Protein AF-0000000084444436 (afdb_homodimer)

Sequence (286 aa):
MAHLIYSVLSNPRREVVSVDSQTSVSKCVAIMTEKDIGALVVRDGDKIIGIVSEREVLRSCLFKKLPITKTKAEDIAYKDVSVLSINDPIEKAMEIITKTKRRHVLVMDKGQLVAVLSIGDVLYHLLEDKKRVIEHLENYIRTMAHLIYSVLSNPRREVVSVDSQTSVSKCVAIMTEKDIGALVVRDGDKIIGIVSEREVLRSCLFKKLPITKTKAEDIAYKDVSVLSINDPIEKAMEIITKTKRRHVLVMDKGQLVAVLSIGDVLYHLLEDKKRVIEHLENYIRT

Organism: Legionella spiritensis (NCBI:txid452)

pLDDT: mean 89.79, std 10.11, range [48.78, 98.62]

Solvent-accessible surface area (backbone atoms only — not comparable to full-atom values): 15644 Å² total; per-residue (Å²): 131,87,53,36,35,56,78,60,50,60,86,77,63,61,81,70,59,66,43,51,31,73,40,29,38,47,56,51,52,49,50,26,62,74,69,71,45,62,62,31,38,26,21,57,87,91,41,77,55,26,36,38,33,50,63,37,50,49,59,44,31,67,65,63,66,41,55,43,76,74,37,33,36,60,79,49,31,44,59,88,63,52,76,41,49,40,80,36,49,40,64,58,55,53,50,49,30,59,74,69,71,40,59,60,35,39,26,29,54,98,90,34,84,60,36,71,47,38,52,64,50,52,50,48,45,54,53,52,52,50,51,50,51,51,52,51,53,50,55,59,61,76,96,129,87,53,37,35,56,77,60,49,59,87,77,63,61,82,70,58,66,42,51,32,74,38,29,38,48,56,52,52,49,50,26,62,76,71,70,46,63,61,33,39,26,20,58,85,91,41,77,55,26,35,39,32,51,62,37,49,50,58,43,31,67,67,62,66,40,55,43,79,74,35,34,36,59,78,49,30,43,58,87,62,53,75,40,49,40,79,35,46,40,61,58,55,52,49,49,30,59,73,69,71,39,58,61,35,38,27,30,53,97,92,35,84,59,37,69,49,37,54,65,51,53,51,48,45,54,53,53,51,51,50,51,51,51,50,50,53,50,54,58,61,76,95

Secondary structure (DSSP, 8-state):
---BGGGTS-SSPPP--EEETTSBHHHHHHHHHHHT-SEEEEEETTEEEEEEEHHHHIIIIITTT--TTT-BHHHH-B-S--EEETTSBHHHHHHHHHHHT-SEEEEEETTEEEEEEEHHHHHHHHHHHHHHHHHHHHHHHH-/---BGGGTS-SSPPP--EEETTSBHHHHHHHHHHHT-SEEEEEETTEEEEEEEHHHHIIIIITTT--TTT-BHHHH-B-S--EEETTSBHHHHHHHHHHHT-SEEEEEETTEEEEEEEHHHHHHHHHHHHHHHHHHHHHHHH-

Radius of gyration: 20.11 Å; Cα contacts (8 Å, |Δi|>4): 460; chains: 2; bounding box: 54×64×49 Å

InterPro domains:
  IPR000644 CBS domain [PF00571] (12-60)
  IPR000644 CBS domain [PF00571] (74-127)
  IPR000644 CBS domain [PS51371] (12-68)
  IPR000644 CBS domain [PS51371] (77-132)
  IPR000644 CBS domain [SM00116] (15-62)
  IPR000644 CBS domain [SM00116] (80-127)
  IPR046342 CBS domain superfamily [G3DSA:3.10.580.10] (2-143)
  IPR046342 CBS domain superfamily [SSF54631] (11-141)
  IPR051257 Diverse Function CBS-Domain-Containing Protein [PTHR43080] (14-142)

Foldseek 3Di:
DFDFLLNLADVVHDDQAADEQFAFQVVVVVVCVVVVHFKHFYDHVVHTQAMDGVVLCCCPCVVVVPDRRRDGNNNRGDRPAAEEESGDGVVVVVVVCVVVVPFWHFYDDPRDGRHIDGVVSSVVVVVVVVVVVVVVVVVVVVD/DFDFLLNLADVVHDDQAADEQFAFQVVVVVVCVVVVHFKHFYDHVVHTQAMDGVVLCCCCCVVVVPDRRRDGNNNRGDRPAAEEESGHGVVVVVVVCVVVVPFWHFYDDPRDGRHIDGVVSSVVVVVVVVVVVVVVVVVVVVD

Nearest PDB structures (foldseek):
  2rc3-assembly1_D  TM=9.428E-01  e=1.323E-12  Nitrosomonas europaea ATCC 19718
  4fry-assembly1_A  TM=9.377E-01  e=3.159E-12  Burkholderia ambifaria MC40-6
  3fhm-assembly2_C  TM=9.129E-01  e=2.260E-12  Agrobacterium fabrum str. C58
  3fhm-assembly2_B  TM=9.294E-01  e=9.219E-12  Agrobacterium fabrum str. C58
  2yzi-assembly1_A  TM=9.016E-01  e=2.995E-10  Pyrococcus horikoshii

Structure (mmCIF, N/CA/C/O backbone):
data_AF-0000000084444436-model_v1
#
loop_
_entity.id
_entity.type
_entity.pdbx_description
1 polymer 'CBS domain protein'
#
loop_
_atom_site.group_PDB
_atom_site.id
_atom_site.type_symbol
_atom_site.label_atom_id
_atom_site.label_alt_id
_atom_site.label_comp_id
_atom_site.label_asym_id
_atom_site.label_entity_id
_atom_site.label_seq_id
_atom_site.pdbx_PDB_ins_code
_atom_site.Cartn_x
_atom_site.Cartn_y
_atom_site.Cartn_z
_atom_site.occupancy
_atom_site.B_iso_or_equiv
_atom_site.auth_seq_id
_atom_site.auth_comp_id
_atom_site.auth_asym_id
_atom_site.auth_atom_id
_atom_site.pdbx_PDB_model_num
ATOM 1 N N . MET A 1 1 ? -8.883 20.922 10.594 1 48.78 1 MET A N 1
ATOM 2 C CA . MET A 1 1 ? -10.234 20.375 10.531 1 48.78 1 MET A CA 1
ATOM 3 C C . MET A 1 1 ? -10.211 18.906 10.125 1 48.78 1 MET A C 1
ATOM 5 O O . MET A 1 1 ? -9.281 18.453 9.453 1 48.78 1 MET A O 1
ATOM 9 N N . ALA A 1 2 ? -10.984 18.031 10.906 1 61.09 2 ALA A N 1
ATOM 10 C CA . ALA A 1 2 ? -11.109 16.594 10.664 1 61.09 2 ALA A CA 1
ATOM 11 C C . ALA A 1 2 ? -11.672 16.328 9.266 1 61.09 2 ALA A C 1
ATOM 13 O O . ALA A 1 2 ? -12.688 16.906 8.875 1 61.09 2 ALA A O 1
ATOM 14 N N . HIS A 1 3 ? -10.836 15.828 8.32 1 86 3 HIS A N 1
ATOM 15 C CA . HIS A 1 3 ? -11.414 15.43 7.043 1 86 3 HIS A CA 1
ATOM 16 C C . HIS A 1 3 ? -12.203 14.133 7.18 1 86 3 HIS A C 1
ATOM 18 O O . HIS A 1 3 ? -11.742 13.188 7.836 1 86 3 HIS A O 1
ATOM 24 N N . LEU A 1 4 ? -13.523 14.234 6.785 1 93.31 4 LEU A N 1
ATOM 25 C CA . LEU A 1 4 ? -14.344 13.031 6.73 1 93.31 4 LEU A CA 1
ATOM 26 C C . LEU A 1 4 ? -14.016 12.203 5.492 1 93.31 4 LEU A C 1
ATOM 28 O O . LEU A 1 4 ? -13.492 12.734 4.508 1 93.31 4 LEU A O 1
ATOM 32 N N . ILE A 1 5 ? -14.352 10.859 5.586 1 95.81 5 ILE A N 1
ATOM 33 C CA . ILE A 1 5 ? -14.055 9.938 4.492 1 95.81 5 ILE A CA 1
ATOM 34 C C . ILE A 1 5 ? -14.773 10.398 3.227 1 95.81 5 ILE A C 1
ATOM 36 O O . ILE A 1 5 ? -14.234 10.273 2.121 1 95.81 5 ILE A O 1
ATOM 40 N N . TYR A 1 6 ? -15.93 10.961 3.387 1 92.88 6 TYR A N 1
ATOM 41 C CA . TYR A 1 6 ? -16.703 11.398 2.225 1 92.88 6 TYR A CA 1
ATOM 42 C C . TYR A 1 6 ? -15.906 12.414 1.401 1 92.88 6 TYR A C 1
ATOM 44 O O . TYR A 1 6 ? -16 12.43 0.172 1 92.88 6 TYR A O 1
ATOM 52 N N . SER A 1 7 ? -15.086 13.227 2.047 1 89.44 7 SER A N 1
ATOM 53 C CA . SER A 1 7 ? -14.352 14.297 1.379 1 89.44 7 SER A CA 1
ATOM 54 C C . SER A 1 7 ? -13.117 13.75 0.668 1 89.44 7 SER A C 1
ATOM 56 O O . SER A 1 7 ? -12.516 14.445 -0.155 1 89.44 7 SER A O 1
ATOM 58 N N . VAL A 1 8 ? -12.742 12.539 0.949 1 91.06 8 VAL A N 1
ATOM 59 C CA . VAL A 1 8 ? -11.547 11.906 0.399 1 91.06 8 VAL A CA 1
ATOM 60 C C . VAL A 1 8 ? -11.906 11.125 -0.861 1 91.06 8 VAL A C 1
ATOM 62 O O . VAL A 1 8 ? -11.062 10.93 -1.74 1 91.06 8 VAL A O 1
ATOM 65 N N . LEU A 1 9 ? -13.109 10.75 -0.91 1 91.56 9 LEU A N 1
ATOM 66 C CA . LEU A 1 9 ? -13.555 9.93 -2.033 1 91.56 9 LEU A CA 1
ATOM 67 C C . LEU A 1 9 ? -13.805 10.789 -3.268 1 91.56 9 LEU A C 1
ATOM 69 O O . LEU A 1 9 ? -14.266 11.922 -3.154 1 91.56 9 LEU A O 1
ATOM 73 N N . SER A 1 10 ? -13.469 10.18 -4.355 1 86.62 10 SER A N 1
ATOM 74 C CA . SER A 1 10 ? -13.719 10.867 -5.621 1 86.62 10 SER A CA 1
ATOM 75 C C . SER A 1 10 ? -15.211 11.102 -5.84 1 86.62 10 SER A C 1
ATOM 77 O O . SER A 1 10 ? -16.047 10.367 -5.305 1 86.62 10 SER A O 1
ATOM 79 N N . ASN A 1 11 ? -15.438 12.195 -6.59 1 83.19 11 ASN A N 1
ATOM 80 C CA . ASN A 1 11 ? -16.781 12.508 -7.074 1 83.19 11 ASN A CA 1
ATOM 81 C C . ASN A 1 11 ? -16.781 12.797 -8.57 1 83.19 11 ASN A C 1
ATOM 83 O O . ASN A 1 11 ? -16.219 13.805 -9.016 1 83.19 11 ASN A O 1
ATOM 87 N N . PRO A 1 12 ? -17.422 11.867 -9.359 1 85.88 12 PRO A N 1
ATOM 88 C CA . PRO A 1 12 ? -18.219 10.703 -8.984 1 85.88 12 PRO A CA 1
ATOM 89 C C . PRO A 1 12 ? -17.391 9.578 -8.383 1 85.88 12 PRO A C 1
ATOM 91 O O . PRO A 1 12 ? -16.172 9.523 -8.602 1 85.88 12 PRO A O 1
ATOM 94 N N . ARG A 1 13 ? -18.031 8.734 -7.59 1 87.88 13 ARG A N 1
ATOM 95 C CA . ARG A 1 13 ? -17.359 7.621 -6.918 1 87.88 13 ARG A CA 1
ATOM 96 C C . ARG A 1 13 ? -16.891 6.582 -7.926 1 87.88 13 ARG A C 1
ATOM 98 O O . ARG A 1 13 ? -17.562 6.32 -8.922 1 87.88 13 ARG A O 1
ATOM 105 N N . ARG A 1 14 ? -15.758 6.09 -7.578 1 88.44 14 ARG A N 1
ATOM 106 C CA . ARG A 1 14 ? -15.281 4.98 -8.398 1 88.44 14 ARG A CA 1
ATOM 107 C C . ARG A 1 14 ? -16.125 3.729 -8.164 1 88.44 14 ARG A C 1
ATOM 109 O O . ARG A 1 14 ? -16.625 3.508 -7.059 1 88.44 14 ARG A O 1
ATOM 116 N N . GLU A 1 15 ? -16.25 2.982 -9.195 1 91.06 15 GLU A N 1
ATOM 117 C CA . GLU A 1 15 ? -16.984 1.723 -9.094 1 91.06 15 GLU A CA 1
ATOM 118 C C . GLU A 1 15 ? -16.281 0.756 -8.141 1 91.06 15 GLU A C 1
ATOM 120 O O . GLU A 1 15 ? -15.055 0.637 -8.164 1 91.06 15 GLU A O 1
ATOM 125 N N . VAL A 1 16 ? -17.109 0.172 -7.316 1 95.94 16 VAL A N 1
ATOM 126 C CA . VAL A 1 16 ? -16.578 -0.905 -6.484 1 95.94 16 VAL A CA 1
ATOM 127 C C . VAL A 1 16 ? -16.5 -2.193 -7.301 1 95.94 16 VAL A C 1
ATOM 129 O O . VAL A 1 16 ? -17.516 -2.727 -7.734 1 95.94 16 VAL A O 1
ATOM 132 N N . VAL A 1 17 ? -15.344 -2.682 -7.551 1 97.75 17 VAL A N 1
ATOM 133 C CA . VAL A 1 17 ? -15.164 -3.906 -8.32 1 97.75 17 VAL A CA 1
ATOM 134 C C . VAL A 1 17 ? -15.297 -5.121 -7.406 1 97.75 17 VAL A C 1
ATOM 136 O O . VAL A 1 17 ? -14.531 -5.262 -6.445 1 97.75 17 VAL A O 1
ATOM 139 N N . SER A 1 18 ? -16.266 -5.938 -7.688 1 98 18 SER A N 1
ATOM 140 C CA . SER A 1 18 ? -16.531 -7.129 -6.891 1 98 18 SER A CA 1
ATOM 141 C C . SER A 1 18 ? -16.531 -8.391 -7.75 1 98 18 SER A C 1
ATOM 143 O O . SER A 1 18 ? -16.75 -8.32 -8.961 1 98 18 SER A O 1
ATOM 145 N N . VAL A 1 19 ? -16.266 -9.477 -7.129 1 98.31 19 VAL A N 1
ATOM 146 C CA . VAL A 1 19 ? -16.344 -10.773 -7.797 1 98.31 19 VAL A CA 1
ATOM 147 C C . VAL A 1 19 ? -17.156 -11.75 -6.949 1 98.31 19 VAL A C 1
ATOM 149 O O . VAL A 1 19 ? -17.312 -11.555 -5.738 1 98.31 19 VAL A O 1
ATOM 152 N N . ASP A 1 20 ? -17.625 -12.742 -7.621 1 98.44 20 ASP A N 1
ATOM 153 C CA . ASP A 1 20 ? -18.328 -13.82 -6.918 1 98.44 20 ASP A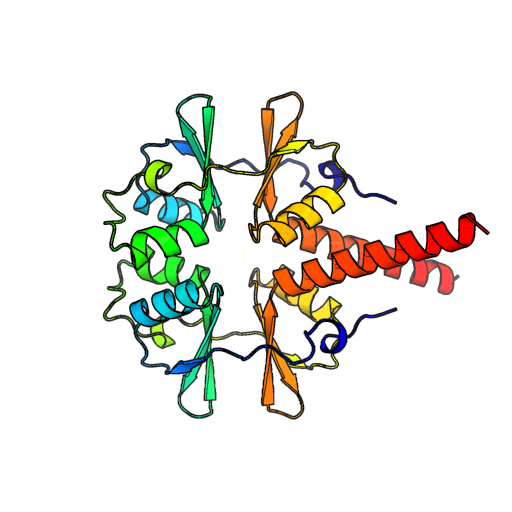 CA 1
ATOM 154 C C . ASP A 1 20 ? -17.359 -14.664 -6.102 1 98.44 20 ASP A C 1
ATOM 156 O O . ASP A 1 20 ? -16.203 -14.867 -6.508 1 98.44 20 ASP A O 1
ATOM 160 N N . SER A 1 21 ? -17.891 -15.203 -4.973 1 97.81 21 SER A N 1
ATOM 161 C CA . SER A 1 21 ? -17.078 -16.016 -4.07 1 97.81 21 SER A CA 1
ATOM 162 C C . SER A 1 21 ? -16.469 -17.219 -4.793 1 97.81 21 SER A C 1
ATOM 164 O O . SER A 1 21 ? -15.406 -17.703 -4.418 1 97.81 21 SER A O 1
ATOM 166 N N . GLN A 1 22 ? -17.031 -17.578 -5.922 1 97.69 22 GLN A N 1
ATOM 167 C CA . GLN A 1 22 ? -16.609 -18.781 -6.633 1 97.69 22 GLN A CA 1
ATOM 168 C C . GLN A 1 22 ? -15.641 -18.438 -7.758 1 97.69 22 GLN A C 1
ATOM 170 O O . GLN A 1 22 ? -15.102 -19.344 -8.406 1 97.69 22 GLN A O 1
ATOM 175 N N . THR A 1 23 ? -15.469 -17.156 -7.977 1 96.94 23 THR A N 1
ATOM 176 C CA . THR A 1 23 ? -14.539 -16.734 -9.016 1 96.94 23 THR A CA 1
ATOM 177 C C . THR A 1 23 ? -13.133 -17.25 -8.734 1 96.94 23 THR A C 1
ATOM 179 O O . THR A 1 23 ? -12.68 -17.219 -7.586 1 96.94 23 THR A O 1
ATOM 182 N N . SER A 1 24 ? -12.453 -17.766 -9.742 1 94 24 SER A N 1
ATOM 183 C CA . SER A 1 24 ? -11.102 -18.297 -9.562 1 94 24 SER A CA 1
ATOM 184 C C . SER A 1 24 ? -10.117 -17.172 -9.25 1 94 24 SER A C 1
ATOM 186 O O . SER A 1 24 ? -10.297 -16.031 -9.695 1 94 24 SER A O 1
ATOM 188 N N . VAL A 1 25 ? -9.078 -17.5 -8.516 1 92.81 25 VAL A N 1
ATOM 189 C CA . VAL A 1 25 ? -8.039 -16.547 -8.172 1 92.81 25 VAL A CA 1
ATOM 190 C C . VAL A 1 25 ? -7.363 -16.031 -9.438 1 92.81 25 VAL A C 1
ATOM 192 O O . VAL A 1 25 ? -7.008 -14.852 -9.531 1 92.81 25 VAL A O 1
ATOM 195 N N . SER A 1 26 ? -7.219 -16.922 -10.43 1 90.12 26 SER A N 1
ATOM 196 C CA . SER A 1 26 ? -6.645 -16.5 -11.703 1 90.12 26 SER A CA 1
ATOM 197 C C . SER A 1 26 ? -7.457 -15.375 -12.328 1 90.12 26 SER A C 1
ATOM 199 O O . SER A 1 26 ? -6.891 -14.414 -12.852 1 90.12 26 SER A O 1
ATOM 201 N N . LYS A 1 27 ? -8.781 -15.477 -12.297 1 93.12 27 LYS A N 1
ATOM 202 C CA . LYS A 1 27 ? -9.648 -14.43 -12.82 1 93.12 27 LYS A CA 1
ATOM 203 C C . LYS A 1 27 ? -9.555 -13.164 -11.984 1 93.12 27 LYS A C 1
ATOM 205 O O . LYS A 1 27 ? -9.609 -12.055 -12.516 1 93.12 27 LYS A O 1
ATOM 210 N N . CYS A 1 28 ? -9.453 -13.336 -10.625 1 94.44 28 CYS A N 1
ATOM 211 C CA . CYS A 1 28 ? -9.25 -12.188 -9.758 1 94.44 28 CYS A CA 1
ATOM 212 C C . CYS A 1 28 ? -8.016 -11.398 -10.164 1 94.44 28 CYS A C 1
ATOM 214 O O . CYS A 1 28 ? -8.062 -10.172 -10.297 1 94.44 28 CYS A O 1
ATOM 216 N N . VAL A 1 29 ? -6.902 -12.062 -10.406 1 91.75 29 VAL A N 1
ATOM 217 C CA . VAL A 1 29 ? -5.641 -11.438 -10.781 1 91.75 29 VAL A CA 1
ATOM 218 C C . VAL A 1 29 ? -5.797 -10.727 -12.125 1 91.75 29 VAL A C 1
ATOM 220 O O . VAL A 1 29 ? -5.32 -9.602 -12.305 1 91.75 29 VAL A O 1
ATOM 223 N N . ALA A 1 30 ? -6.504 -11.391 -13.031 1 91.94 30 ALA A N 1
ATOM 224 C CA . ALA A 1 30 ? -6.742 -10.797 -14.344 1 91.94 30 ALA A CA 1
ATOM 225 C C . ALA A 1 30 ? -7.512 -9.484 -14.219 1 91.94 30 ALA A C 1
ATOM 227 O O . ALA A 1 30 ? -7.164 -8.492 -14.859 1 91.94 30 ALA A O 1
ATOM 228 N N . ILE A 1 31 ? -8.5 -9.484 -13.414 1 94.31 31 ILE A N 1
ATOM 229 C CA . ILE A 1 31 ? -9.336 -8.305 -13.219 1 94.31 31 ILE A CA 1
ATOM 230 C C . ILE A 1 31 ? -8.516 -7.184 -12.586 1 94.31 31 ILE A C 1
ATOM 232 O O . ILE A 1 31 ? -8.555 -6.039 -13.039 1 94.31 31 ILE A O 1
ATOM 236 N N . MET A 1 32 ? -7.73 -7.52 -11.508 1 93.69 32 MET A N 1
ATOM 237 C CA . MET A 1 32 ? -6.898 -6.523 -10.844 1 93.69 32 MET A CA 1
ATOM 238 C C . MET A 1 32 ? -5.895 -5.91 -11.812 1 93.69 32 MET A C 1
ATOM 240 O O . MET A 1 32 ? -5.68 -4.695 -11.805 1 93.69 32 MET A O 1
ATOM 244 N N . THR A 1 33 ? -5.336 -6.734 -12.656 1 90.06 33 THR A N 1
ATOM 245 C CA . THR A 1 33 ? -4.348 -6.277 -13.625 1 90.06 33 THR A CA 1
ATOM 246 C C . THR A 1 33 ? -4.992 -5.383 -14.672 1 90.06 33 THR A C 1
ATOM 248 O O . THR A 1 33 ? -4.48 -4.301 -14.977 1 90.06 33 THR A O 1
ATOM 251 N N . GLU A 1 34 ? -6.121 -5.801 -15.188 1 90.94 34 GLU A N 1
ATOM 252 C CA . GLU A 1 34 ? -6.832 -5.066 -16.219 1 90.94 34 GLU A CA 1
ATOM 253 C C . GLU A 1 34 ? -7.301 -3.705 -15.719 1 90.94 34 GLU A C 1
ATOM 255 O O . GLU A 1 34 ? -7.191 -2.701 -16.422 1 90.94 34 GLU A O 1
ATOM 260 N N . LYS A 1 35 ? -7.766 -3.674 -14.531 1 92.94 35 LYS A N 1
ATOM 261 C CA . LYS A 1 35 ? -8.352 -2.453 -13.992 1 92.94 35 LYS A CA 1
ATOM 262 C C . LYS A 1 35 ? -7.316 -1.643 -13.219 1 92.94 35 LYS A C 1
ATOM 264 O O . LYS A 1 35 ? -7.605 -0.538 -12.75 1 92.94 35 LYS A O 1
ATOM 269 N N . ASP A 1 36 ? -6.137 -2.217 -13.008 1 90.38 36 ASP A N 1
ATOM 270 C CA . ASP A 1 36 ? -5.031 -1.593 -12.289 1 90.38 36 ASP A CA 1
ATOM 271 C C . ASP A 1 36 ? -5.434 -1.258 -10.852 1 90.38 36 ASP A C 1
ATOM 273 O O . ASP A 1 36 ? -5.262 -0.123 -10.406 1 90.38 36 ASP A O 1
ATOM 277 N N . ILE A 1 37 ? -6.039 -2.264 -10.211 1 92.69 37 ILE A N 1
ATOM 278 C CA . ILE A 1 37 ? -6.391 -2.152 -8.797 1 92.69 37 ILE A CA 1
ATOM 279 C C . ILE A 1 37 ? -5.77 -3.311 -8.016 1 92.69 37 ILE A C 1
ATOM 281 O O . ILE A 1 37 ? -5.41 -4.336 -8.602 1 92.69 37 ILE A O 1
ATOM 285 N N . GLY A 1 38 ? -5.621 -3.17 -6.648 1 93.38 38 GLY A N 1
ATOM 286 C CA . GLY A 1 38 ? -4.887 -4.152 -5.867 1 93.38 38 GLY A CA 1
ATOM 287 C C . GLY A 1 38 ? -5.785 -4.996 -4.98 1 93.38 38 GLY A C 1
ATOM 288 O O . GLY A 1 38 ? -5.297 -5.801 -4.18 1 93.38 38 GLY A O 1
ATOM 289 N N . ALA A 1 39 ? -7.113 -4.746 -5.152 1 96.06 39 ALA A N 1
ATOM 290 C CA . ALA A 1 39 ? -8.031 -5.48 -4.285 1 96.06 39 ALA A CA 1
ATOM 291 C C . ALA A 1 39 ? -9.406 -5.613 -4.934 1 96.06 39 ALA A C 1
ATOM 293 O O . ALA A 1 39 ? -9.836 -4.738 -5.691 1 96.06 39 ALA A O 1
ATOM 294 N N . LEU A 1 40 ? -10.07 -6.707 -4.637 1 97.88 40 LEU A N 1
ATOM 295 C CA . LEU A 1 40 ? -11.438 -6.996 -5.07 1 97.88 40 LEU A CA 1
ATOM 296 C C . LEU A 1 40 ? -12.32 -7.355 -3.883 1 97.88 40 LEU A C 1
ATOM 298 O O . LEU A 1 40 ? -11.891 -8.086 -2.982 1 97.88 40 LEU A O 1
ATOM 302 N N . VAL A 1 41 ? -13.508 -6.805 -3.922 1 98.5 41 VAL A N 1
ATOM 303 C CA . VAL A 1 41 ? -14.5 -7.254 -2.949 1 98.5 41 VAL A CA 1
ATOM 304 C C . VAL A 1 41 ? -15.055 -8.609 -3.371 1 98.5 41 VAL A C 1
ATOM 306 O O . VAL A 1 41 ? -15.367 -8.828 -4.547 1 98.5 41 VAL A O 1
ATOM 309 N N . VAL A 1 42 ? -15.117 -9.539 -2.463 1 98.62 42 VAL A N 1
ATOM 310 C CA . VAL A 1 42 ? -15.664 -10.867 -2.725 1 98.62 42 VAL A CA 1
ATOM 311 C C . VAL A 1 42 ? -17.062 -10.977 -2.137 1 98.62 42 VAL A C 1
ATOM 313 O O . VAL A 1 42 ? -17.281 -10.68 -0.959 1 98.62 42 VAL A O 1
ATOM 316 N N . ARG A 1 43 ? -17.969 -11.406 -3.008 1 98.25 43 ARG A N 1
ATOM 317 C CA . ARG A 1 43 ? -19.359 -11.484 -2.588 1 98.25 43 ARG A CA 1
ATOM 318 C C . ARG A 1 43 ? -19.922 -12.883 -2.809 1 98.25 43 ARG A C 1
ATOM 320 O O . ARG A 1 43 ? -19.469 -13.609 -3.691 1 98.25 43 ARG A O 1
ATOM 327 N N . ASP A 1 44 ? -20.797 -13.273 -1.973 1 97.62 44 ASP A N 1
ATOM 328 C CA . ASP A 1 44 ? -21.719 -14.375 -2.174 1 97.62 44 ASP A CA 1
ATOM 329 C C . ASP A 1 44 ? -23.172 -13.883 -2.197 1 97.62 44 ASP A C 1
ATOM 331 O O . ASP A 1 44 ? -23.781 -13.695 -1.146 1 97.62 44 ASP A 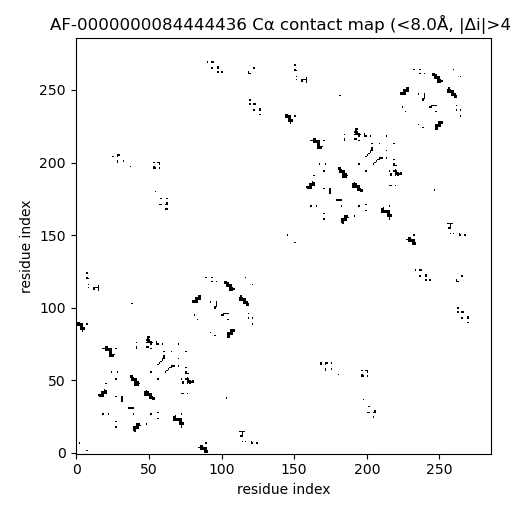O 1
ATOM 335 N N . GLY A 1 45 ? -23.719 -13.641 -3.482 1 95.25 45 GLY A N 1
ATOM 336 C CA . GLY A 1 45 ? -24.969 -12.906 -3.582 1 95.25 45 GLY A CA 1
ATOM 337 C C . GLY A 1 45 ? -24.891 -11.5 -3.025 1 95.25 45 GLY A C 1
ATOM 338 O O . GLY A 1 45 ? -24.016 -10.719 -3.426 1 95.25 45 GLY A O 1
ATOM 339 N N . ASP A 1 46 ? -25.688 -11.18 -2.068 1 93.19 46 ASP A N 1
ATOM 340 C CA . ASP A 1 46 ? -25.734 -9.844 -1.493 1 93.19 46 ASP A CA 1
ATOM 341 C C . ASP A 1 46 ? -24.797 -9.734 -0.292 1 93.19 46 ASP A C 1
ATOM 343 O O . ASP A 1 46 ? -24.547 -8.633 0.206 1 93.19 46 ASP A O 1
ATOM 347 N N . LYS A 1 47 ? -24.219 -10.805 0.052 1 95.69 47 LYS A N 1
ATOM 348 C CA . LYS A 1 47 ? -23.359 -10.828 1.239 1 95.69 47 LYS A CA 1
ATOM 349 C C . LYS A 1 47 ? -21.906 -10.578 0.874 1 95.69 47 LYS A C 1
ATOM 351 O O . LYS A 1 47 ? -21.375 -11.188 -0.062 1 95.69 47 LYS A O 1
ATOM 356 N N . ILE A 1 48 ? -21.328 -9.703 1.574 1 96.94 48 ILE A N 1
ATOM 357 C CA . ILE A 1 48 ? -19.891 -9.469 1.414 1 96.94 48 ILE A CA 1
ATOM 358 C C . ILE A 1 48 ? -19.109 -10.508 2.219 1 96.94 48 ILE A C 1
ATOM 360 O O . ILE A 1 48 ? -19.266 -10.594 3.439 1 96.94 48 ILE A O 1
ATOM 364 N N . ILE A 1 49 ? -18.25 -11.258 1.569 1 96.94 49 ILE A N 1
ATOM 365 C CA . ILE A 1 49 ? -17.453 -12.32 2.178 1 96.94 49 ILE A CA 1
ATOM 366 C C . ILE A 1 49 ? -16.141 -11.742 2.686 1 96.94 49 ILE A C 1
ATOM 368 O O . ILE A 1 49 ? -15.633 -12.141 3.738 1 96.94 49 ILE A O 1
ATOM 372 N N . GLY A 1 50 ? -15.539 -10.852 1.97 1 97.62 50 GLY A N 1
ATOM 373 C CA . GLY A 1 50 ? -14.242 -10.273 2.305 1 97.62 50 GLY A CA 1
ATOM 374 C C . GLY A 1 50 ? -13.586 -9.57 1.134 1 97.62 50 GLY A C 1
ATOM 375 O O . GLY A 1 50 ? -14.266 -9.055 0.25 1 97.62 50 GLY A O 1
ATOM 376 N N . ILE A 1 51 ? -12.258 -9.461 1.236 1 97.94 51 ILE A N 1
ATOM 377 C CA . ILE A 1 51 ? -11.461 -8.812 0.206 1 97.94 51 ILE A CA 1
ATOM 378 C C . ILE A 1 51 ? -10.32 -9.734 -0.218 1 97.94 51 ILE A C 1
ATOM 380 O O . ILE A 1 51 ? -9.688 -10.375 0.623 1 97.94 51 ILE A O 1
ATOM 384 N N . VAL A 1 52 ? -10.125 -9.867 -1.465 1 96.38 52 VAL A N 1
ATOM 385 C CA . VAL A 1 52 ? -8.914 -10.461 -2.016 1 96.38 52 VAL A CA 1
ATOM 386 C C . VAL A 1 52 ? -8 -9.367 -2.559 1 96.38 52 VAL A C 1
ATOM 388 O O . VAL A 1 52 ? -8.367 -8.641 -3.486 1 96.38 52 VAL A O 1
ATOM 391 N N . SER A 1 53 ? -6.879 -9.148 -1.921 1 95.19 53 SER A N 1
ATOM 392 C CA . SER A 1 53 ? -5.887 -8.188 -2.387 1 95.19 53 SER A CA 1
ATOM 393 C C . SER A 1 53 ? -4.66 -8.898 -2.959 1 95.19 53 SER A C 1
ATOM 395 O O . SER A 1 53 ? -4.602 -10.125 -2.982 1 95.19 53 SER A O 1
ATOM 397 N N . GLU A 1 54 ? -3.748 -8.109 -3.479 1 91.81 54 GLU A N 1
ATOM 398 C CA . GLU A 1 54 ? -2.48 -8.633 -3.975 1 91.81 54 GLU A CA 1
ATOM 399 C C . GLU A 1 54 ? -1.77 -9.461 -2.908 1 91.81 54 GLU A C 1
ATOM 401 O O . GLU A 1 54 ? -1.218 -10.523 -3.205 1 91.81 54 GLU A O 1
ATOM 406 N N . ARG A 1 55 ? -1.916 -9.062 -1.681 1 91 55 ARG A N 1
ATOM 407 C CA . ARG A 1 55 ? -1.264 -9.742 -0.567 1 91 55 ARG A CA 1
ATOM 408 C C . ARG A 1 55 ? -1.867 -11.125 -0.344 1 91 55 ARG A C 1
ATOM 410 O O . ARG A 1 55 ? -1.14 -12.102 -0.144 1 91 55 ARG A O 1
ATOM 417 N N . GLU A 1 56 ? -3.141 -11.172 -0.38 1 91.19 56 GLU A N 1
ATOM 418 C CA . GLU A 1 56 ? -3.789 -12.469 -0.178 1 91.19 56 GLU A CA 1
ATOM 419 C C . GLU A 1 56 ? -3.426 -13.445 -1.291 1 91.19 56 GLU A C 1
ATOM 421 O O . GLU A 1 56 ? -3.203 -14.633 -1.034 1 91.19 56 GLU A O 1
ATOM 426 N N . VAL A 1 57 ? -3.434 -12.953 -2.469 1 90.56 57 VAL A N 1
ATOM 427 C CA . VAL A 1 57 ? -3.082 -13.812 -3.6 1 90.56 57 VAL A CA 1
ATOM 428 C C . VAL A 1 57 ? -1.654 -14.32 -3.436 1 90.56 57 VAL A C 1
ATOM 430 O O . VAL A 1 57 ? -1.398 -15.523 -3.574 1 90.56 57 VAL A O 1
ATOM 433 N N . LEU A 1 58 ? -0.793 -13.477 -3.121 1 87.25 58 LEU A N 1
ATOM 434 C CA . LEU A 1 58 ? 0.616 -13.828 -2.99 1 87.25 58 LEU A CA 1
ATOM 435 C C . LEU A 1 58 ? 0.824 -14.836 -1.867 1 87.25 58 LEU A C 1
ATOM 437 O O . LEU A 1 58 ? 1.459 -15.875 -2.068 1 87.25 58 LEU A O 1
ATOM 441 N N . ARG A 1 59 ? 0.279 -14.555 -0.724 1 83.5 59 ARG A N 1
ATOM 442 C CA . ARG A 1 59 ? 0.546 -15.344 0.474 1 83.5 59 ARG A CA 1
ATOM 443 C C . ARG A 1 59 ? -0.118 -16.719 0.387 1 83.5 59 ARG A C 1
ATOM 445 O O . ARG A 1 59 ? 0.425 -17.703 0.879 1 83.5 59 ARG A O 1
ATOM 452 N N . SER A 1 60 ? -1.216 -16.828 -0.253 1 82.44 60 SER A N 1
ATOM 453 C CA . SER A 1 60 ? -1.963 -18.078 -0.239 1 82.44 60 SER A CA 1
ATOM 454 C C . SER A 1 60 ? -1.592 -18.953 -1.43 1 82.44 60 SER A C 1
ATOM 456 O O . SER A 1 60 ? -1.414 -20.172 -1.283 1 82.44 60 SER A O 1
ATOM 458 N N . CYS A 1 61 ? -1.568 -18.438 -2.613 1 73.56 61 CYS A N 1
ATOM 459 C CA . CYS A 1 61 ? -1.449 -19.25 -3.822 1 73.56 61 CYS A CA 1
ATOM 460 C C . CYS A 1 61 ? 0.009 -19.578 -4.109 1 73.56 61 CYS A C 1
ATOM 462 O O . CYS A 1 61 ? 0.33 -20.719 -4.465 1 73.56 61 CYS A O 1
ATOM 464 N N . LEU A 1 62 ? 0.759 -18.625 -3.926 1 70.56 62 LEU A N 1
ATOM 465 C CA . LEU A 1 62 ? 2.145 -18.844 -4.32 1 70.56 62 LEU A CA 1
ATOM 466 C C . LEU A 1 62 ? 2.92 -19.547 -3.203 1 70.56 62 LEU A C 1
ATOM 468 O O . LEU A 1 62 ? 3.762 -20.406 -3.469 1 70.56 62 LEU A O 1
ATOM 472 N N . PHE A 1 63 ? 2.42 -19.281 -2.023 1 66.81 63 PHE A N 1
ATOM 473 C CA . PHE A 1 63 ? 3.143 -19.875 -0.905 1 66.81 63 PHE A CA 1
ATOM 474 C C . PHE A 1 63 ? 2.59 -21.266 -0.578 1 66.81 63 PHE A C 1
ATOM 476 O O . PHE A 1 63 ? 3.352 -22.188 -0.297 1 66.81 63 PHE A O 1
ATOM 483 N N . LYS A 1 64 ? 1.34 -21.344 -0.739 1 70.56 64 LYS A N 1
ATOM 484 C CA . LYS A 1 64 ? 0.75 -22.625 -0.336 1 70.56 64 LYS A CA 1
ATOM 485 C C . LYS A 1 64 ? 0.595 -23.562 -1.53 1 70.56 64 LYS A C 1
ATOM 487 O O . LYS A 1 64 ? 0.055 -24.656 -1.397 1 70.56 64 LYS A O 1
ATOM 492 N N . LYS A 1 65 ? 1.141 -23.125 -2.648 1 72.12 65 LYS A N 1
ATOM 493 C CA . LYS A 1 65 ? 1.153 -23.906 -3.883 1 72.12 65 LYS A CA 1
ATOM 494 C C . LYS A 1 65 ? -0.259 -24.312 -4.285 1 72.12 65 LYS A C 1
ATOM 496 O O . LYS A 1 65 ? -0.483 -25.453 -4.699 1 72.12 65 LYS A O 1
ATOM 501 N N . LEU A 1 66 ? -1.174 -23.453 -3.916 1 72.88 66 LEU A N 1
ATOM 502 C CA . LEU A 1 66 ? -2.533 -23.672 -4.395 1 72.88 66 LEU A CA 1
ATOM 503 C C . LEU A 1 66 ? -2.666 -23.281 -5.863 1 72.88 66 LEU A C 1
ATOM 505 O O . LEU A 1 66 ? -2.15 -22.25 -6.285 1 72.88 66 LEU A O 1
ATOM 509 N N . PRO A 1 67 ? -3.246 -24.281 -6.602 1 78.56 67 PRO A N 1
ATOM 510 C CA . PRO A 1 67 ? -3.412 -23.938 -8.016 1 78.56 67 PRO A CA 1
ATOM 511 C C . PRO A 1 67 ? -4.324 -22.719 -8.219 1 78.56 67 PRO A C 1
ATOM 513 O O . PRO A 1 67 ? -5.5 -22.766 -7.84 1 78.56 67 PRO A O 1
ATOM 516 N N . ILE A 1 68 ? -3.84 -21.625 -8.836 1 78.94 68 ILE A N 1
ATOM 517 C CA . ILE A 1 68 ? -4.547 -20.359 -8.961 1 78.94 68 ILE A CA 1
ATOM 518 C C . ILE A 1 68 ? -5.785 -20.547 -9.836 1 78.94 68 ILE A C 1
ATOM 520 O O . ILE A 1 68 ? -6.766 -19.797 -9.695 1 78.94 68 ILE A O 1
ATOM 524 N N . THR A 1 69 ? -5.777 -21.531 -10.672 1 82.5 69 THR A N 1
ATOM 525 C CA . THR A 1 69 ? -6.891 -21.766 -11.578 1 82.5 69 THR A CA 1
ATOM 526 C C . THR A 1 69 ? -8.023 -22.516 -10.875 1 82.5 69 THR A C 1
ATOM 528 O O . THR A 1 69 ? -9.18 -22.438 -11.289 1 82.5 69 THR A O 1
ATOM 531 N N . LYS A 1 70 ? -7.691 -23.141 -9.805 1 86.94 70 LYS A N 1
ATOM 532 C CA . LYS A 1 70 ? -8.688 -23.969 -9.133 1 86.94 70 LYS A CA 1
ATOM 533 C C . LYS A 1 70 ? -9.094 -23.359 -7.793 1 86.94 70 LYS A C 1
ATOM 535 O O . LYS A 1 70 ? -10.117 -23.734 -7.223 1 86.94 70 LYS A O 1
ATOM 540 N N . THR A 1 71 ? -8.273 -22.5 -7.289 1 92.5 71 THR A N 1
ATOM 541 C CA . THR A 1 71 ? -8.555 -21.859 -6.016 1 92.5 71 THR A CA 1
ATOM 542 C C . THR A 1 71 ? -9.602 -20.75 -6.199 1 92.5 71 THR A C 1
ATOM 544 O O . THR A 1 71 ? -9.539 -19.984 -7.16 1 92.5 71 THR A O 1
ATOM 547 N N . LYS A 1 72 ? -10.578 -20.812 -5.312 1 95.94 72 LYS A N 1
ATOM 548 C CA . LYS A 1 72 ? -11.656 -19.828 -5.391 1 95.94 72 LYS A CA 1
ATOM 549 C C . LYS A 1 72 ? -11.328 -18.594 -4.559 1 95.94 72 LYS A C 1
ATOM 551 O O . LYS A 1 72 ? -10.586 -18.672 -3.58 1 95.94 72 LYS A O 1
ATOM 556 N N . ALA A 1 73 ? -11.953 -17.438 -4.934 1 96.62 73 ALA A N 1
ATOM 557 C CA . ALA A 1 73 ? -11.766 -16.188 -4.223 1 96.62 73 ALA A CA 1
ATOM 558 C C . ALA A 1 73 ? -12.094 -16.344 -2.74 1 96.62 73 ALA A C 1
ATOM 560 O O . ALA A 1 73 ? -11.352 -15.844 -1.881 1 96.62 73 ALA A O 1
ATOM 561 N N . GLU A 1 74 ? -13.125 -17.062 -2.402 1 96.5 74 GLU A N 1
ATOM 562 C CA . GLU A 1 74 ? -13.555 -17.188 -1.014 1 96.5 74 GLU A CA 1
ATOM 563 C C . GLU A 1 74 ? -12.539 -17.969 -0.192 1 96.5 74 GLU A C 1
ATOM 565 O O . GLU A 1 74 ? -12.484 -17.844 1.032 1 96.5 74 GLU A O 1
ATOM 570 N N . ASP A 1 75 ? -11.727 -18.797 -0.819 1 94.75 75 ASP A N 1
ATOM 571 C CA . ASP A 1 75 ? -10.75 -19.641 -0.131 1 94.75 75 ASP A CA 1
ATOM 572 C C . ASP A 1 75 ? -9.586 -18.797 0.401 1 94.75 75 ASP A C 1
ATOM 574 O O . ASP A 1 75 ? -8.891 -19.219 1.332 1 94.75 75 ASP A O 1
ATOM 578 N N . ILE A 1 76 ? -9.391 -17.594 -0.192 1 94.31 76 ILE A N 1
ATOM 579 C CA . ILE A 1 76 ? -8.195 -16.859 0.184 1 94.31 76 ILE A CA 1
ATOM 580 C C . ILE A 1 76 ? -8.594 -15.469 0.687 1 94.31 76 ILE A C 1
ATOM 582 O O . ILE A 1 76 ? -7.754 -14.727 1.205 1 94.31 76 ILE A O 1
ATOM 586 N N . ALA A 1 77 ? -9.891 -15.148 0.573 1 96.12 77 ALA A N 1
ATOM 587 C CA . ALA A 1 77 ? -10.344 -13.805 0.934 1 96.12 77 ALA A CA 1
ATOM 588 C C . ALA A 1 77 ? -10.062 -13.508 2.404 1 96.12 77 ALA A C 1
ATOM 590 O O . ALA A 1 77 ? -10.227 -14.375 3.262 1 96.12 77 ALA A O 1
ATOM 591 N N . TYR A 1 78 ? -9.516 -12.344 2.633 1 96.06 78 TYR A N 1
ATOM 592 C CA . TYR A 1 78 ? -9.492 -11.852 4.008 1 96.06 78 TYR A CA 1
ATOM 593 C C . TYR A 1 78 ? -10.898 -11.508 4.488 1 96.06 78 TYR A C 1
ATOM 595 O O . TYR A 1 78 ? -11.539 -10.602 3.947 1 96.06 78 TYR A O 1
ATOM 603 N N . LYS A 1 79 ? -11.359 -12.148 5.547 1 95.88 79 LYS A N 1
ATOM 604 C CA . LYS A 1 79 ? -12.773 -12.086 5.91 1 95.88 79 LYS A CA 1
ATOM 605 C C . LYS A 1 79 ? -13.008 -11.062 7.023 1 95.88 79 LYS A C 1
ATOM 607 O O . LYS A 1 79 ? -14.141 -10.633 7.246 1 95.88 79 LYS A O 1
ATOM 612 N N . ASP A 1 80 ? -11.961 -10.656 7.746 1 94.44 80 ASP A N 1
ATOM 613 C CA . ASP A 1 80 ? -12.102 -9.672 8.82 1 94.44 80 ASP A CA 1
ATOM 614 C C . ASP A 1 80 ? -11.859 -8.258 8.297 1 94.44 80 AS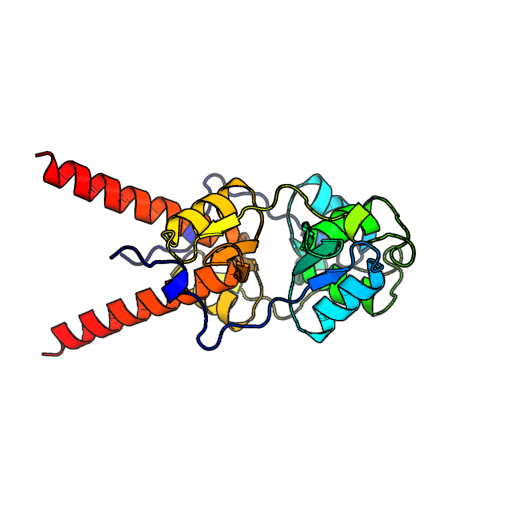P A C 1
ATOM 616 O O . ASP A 1 80 ? -11.055 -7.512 8.859 1 94.44 80 ASP A O 1
ATOM 620 N N . VAL A 1 81 ? -12.617 -7.941 7.246 1 93.62 81 VAL A N 1
ATOM 621 C CA . VAL A 1 81 ? -12.398 -6.66 6.582 1 93.62 81 VAL A CA 1
ATOM 622 C C . VAL A 1 81 ? -12.977 -5.531 7.438 1 93.62 81 VAL A C 1
ATOM 624 O O . VAL A 1 81 ? -14.016 -5.703 8.078 1 93.62 81 VAL A O 1
ATOM 627 N N . SER A 1 82 ? -12.328 -4.457 7.441 1 95.44 82 SER A N 1
ATOM 628 C CA . SER A 1 82 ? -12.781 -3.281 8.18 1 95.44 82 SER A CA 1
ATOM 629 C C . SER A 1 82 ? -13.805 -2.484 7.379 1 95.44 82 SER A C 1
ATOM 631 O O . SER A 1 82 ? -13.609 -2.232 6.191 1 95.44 82 SER A O 1
ATOM 633 N N . VAL A 1 83 ? -14.859 -2.137 8.055 1 96.62 83 VAL A N 1
ATOM 634 C CA . VAL A 1 83 ? -15.945 -1.38 7.441 1 96.62 83 VAL A CA 1
ATOM 635 C C . VAL A 1 83 ? -16.125 -0.048 8.164 1 96.62 83 VAL A C 1
ATOM 637 O O . VAL A 1 83 ? -16.266 -0.015 9.391 1 96.62 83 VAL A O 1
ATOM 640 N N . LEU A 1 84 ? -16.078 0.991 7.41 1 97.81 84 LEU A N 1
ATOM 641 C CA . LEU A 1 84 ? -16.25 2.328 7.973 1 97.81 84 LEU A CA 1
ATOM 642 C C . LEU A 1 84 ? -17.422 3.053 7.32 1 97.81 84 LEU A C 1
ATOM 644 O O . LEU A 1 84 ? -17.844 2.691 6.219 1 97.81 84 LEU A O 1
ATOM 648 N N . SER A 1 85 ? -17.906 4.055 8.031 1 97.88 85 SER A N 1
ATOM 649 C CA . SER A 1 85 ? -18.938 4.934 7.484 1 97.88 85 SER A CA 1
ATOM 650 C C . SER A 1 85 ? -18.312 6.055 6.656 1 97.88 85 SER A C 1
ATOM 652 O O . SER A 1 85 ? -17.25 6.562 6.992 1 97.88 85 SER A O 1
ATOM 654 N N . ILE A 1 86 ? -19.062 6.508 5.629 1 95.94 86 ILE A N 1
ATOM 655 C CA . ILE A 1 86 ? -18.609 7.625 4.805 1 95.94 86 ILE A CA 1
ATOM 656 C C . ILE A 1 86 ? -18.5 8.883 5.664 1 95.94 86 ILE A C 1
ATOM 658 O O . ILE A 1 86 ? -17.812 9.836 5.289 1 95.94 86 ILE A O 1
ATOM 662 N N . ASN A 1 87 ? -19.109 8.805 6.898 1 96.5 87 ASN A N 1
ATOM 663 C CA . ASN A 1 87 ? -19.109 9.961 7.789 1 96.5 87 ASN A CA 1
ATOM 664 C C . ASN A 1 87 ? -18.062 9.828 8.891 1 96.5 87 ASN A C 1
ATOM 666 O O . ASN A 1 87 ? -17.984 10.688 9.773 1 96.5 87 ASN A O 1
ATOM 670 N N . ASP A 1 88 ? -17.312 8.758 8.852 1 96.44 88 ASP A N 1
ATOM 671 C CA . ASP A 1 88 ? -16.219 8.617 9.805 1 96.44 88 ASP A CA 1
ATOM 672 C C . ASP A 1 88 ? -15.062 9.555 9.453 1 96.44 88 ASP A C 1
ATOM 674 O O . ASP A 1 88 ? -14.875 9.914 8.281 1 96.44 88 ASP A O 1
ATOM 678 N N . PRO A 1 89 ? -14.328 10.008 10.461 1 94.75 89 PRO A N 1
ATOM 679 C CA . PRO A 1 89 ? -13.109 10.766 10.172 1 94.75 89 PRO A CA 1
ATOM 680 C C . PRO A 1 89 ? -12.047 9.938 9.453 1 94.75 89 PRO A C 1
ATOM 682 O O . PRO A 1 89 ? -11.93 8.734 9.711 1 94.75 89 PRO A O 1
ATOM 685 N N . ILE A 1 90 ? -11.305 10.547 8.594 1 94.25 90 ILE A N 1
ATOM 686 C CA . ILE A 1 90 ? -10.273 9.883 7.801 1 94.25 90 ILE A CA 1
ATOM 687 C C . ILE A 1 90 ? -9.234 9.258 8.727 1 94.25 90 ILE A C 1
ATOM 689 O O . ILE A 1 90 ? -8.641 8.227 8.406 1 94.25 90 ILE A O 1
ATOM 693 N N . GLU A 1 91 ? -9.039 9.805 9.93 1 93.62 91 GLU A N 1
ATOM 694 C CA . GLU A 1 91 ? -8.078 9.289 10.898 1 93.62 91 GLU A CA 1
ATOM 695 C C . GLU A 1 91 ? -8.43 7.859 11.312 1 93.62 91 GLU A C 1
ATOM 697 O O . GLU A 1 91 ? -7.539 7.051 11.586 1 93.62 91 GLU A O 1
ATOM 702 N N . LYS A 1 92 ? -9.695 7.629 11.344 1 95.38 92 LYS A N 1
ATOM 703 C CA . LYS A 1 92 ? -10.117 6.27 11.664 1 95.38 92 LYS A CA 1
ATOM 704 C C . LYS A 1 92 ? -9.609 5.277 10.617 1 95.38 92 LYS A C 1
ATOM 706 O O . LYS A 1 92 ? -9.156 4.184 10.961 1 95.38 92 LYS A O 1
ATOM 711 N N . ALA A 1 93 ? -9.703 5.668 9.367 1 96.38 93 ALA A N 1
ATOM 712 C CA . ALA A 1 93 ? -9.188 4.828 8.289 1 96.38 93 ALA A CA 1
ATOM 713 C C . ALA A 1 93 ? -7.676 4.656 8.414 1 96.38 93 ALA A C 1
ATOM 715 O O . ALA A 1 93 ? -7.156 3.545 8.273 1 96.38 93 ALA A O 1
ATOM 716 N N . MET A 1 94 ? -6.98 5.738 8.711 1 96 94 MET A N 1
ATOM 717 C CA . MET A 1 94 ? -5.527 5.695 8.875 1 96 94 MET A CA 1
ATOM 718 C C . MET A 1 94 ? -5.133 4.734 9.992 1 96 94 MET A C 1
ATOM 720 O O . MET A 1 94 ? -4.203 3.939 9.828 1 96 94 MET A O 1
ATOM 724 N N . GLU A 1 95 ? -5.867 4.805 11.109 1 96.62 95 GLU A N 1
ATOM 725 C CA . GLU A 1 95 ? -5.586 3.953 12.258 1 96.62 95 GLU A CA 1
ATOM 726 C C . GLU A 1 95 ? -5.793 2.48 11.914 1 96.62 95 GLU A C 1
ATOM 728 O O . GLU A 1 95 ? -4.953 1.64 12.242 1 96.62 95 GLU A O 1
ATOM 733 N N . ILE A 1 96 ? -6.828 2.207 11.266 1 96.81 96 ILE A N 1
ATOM 734 C CA . ILE A 1 96 ? -7.176 0.833 10.922 1 96.81 96 ILE A CA 1
ATOM 735 C C . ILE A 1 96 ? -6.141 0.269 9.945 1 96.81 96 ILE A C 1
ATOM 737 O O . ILE A 1 96 ? -5.633 -0.838 10.141 1 96.81 96 ILE A O 1
ATOM 741 N N . ILE A 1 97 ? -5.828 1.046 8.906 1 96.88 97 ILE A N 1
ATOM 742 C CA . ILE A 1 97 ? -4.871 0.61 7.895 1 96.88 97 ILE A CA 1
ATOM 743 C C . ILE A 1 97 ? -3.514 0.358 8.547 1 96.88 97 ILE A C 1
ATOM 745 O O . ILE A 1 97 ? -2.875 -0.665 8.289 1 96.88 97 ILE A O 1
ATOM 749 N N . THR A 1 98 ? -3.141 1.237 9.43 1 95.12 98 THR A N 1
ATOM 750 C CA . THR A 1 98 ? -1.847 1.13 10.094 1 95.12 98 THR A CA 1
ATOM 751 C C . THR A 1 98 ? -1.825 -0.065 11.047 1 95.12 98 THR A C 1
ATOM 753 O O . THR A 1 98 ? -0.868 -0.842 11.055 1 95.12 98 THR A O 1
ATOM 756 N N . LYS A 1 99 ? -2.863 -0.241 11.805 1 94.44 99 LYS A N 1
ATOM 757 C CA . LYS A 1 99 ? -2.934 -1.281 12.828 1 94.44 99 LYS A CA 1
ATOM 758 C C . LYS A 1 99 ? -3.021 -2.668 12.195 1 94.44 99 LYS A C 1
ATOM 760 O O . LYS A 1 99 ? -2.363 -3.605 12.648 1 94.44 99 LYS A O 1
ATOM 765 N N . THR A 1 100 ? -3.777 -2.828 11.18 1 92.81 100 THR A N 1
ATOM 766 C CA . THR A 1 100 ? -4.043 -4.133 10.586 1 92.81 100 THR A CA 1
ATOM 767 C C . THR A 1 100 ? -3.002 -4.465 9.523 1 92.81 100 THR A C 1
ATOM 769 O O . THR A 1 100 ? -2.889 -5.617 9.094 1 92.81 100 THR A O 1
ATOM 772 N N . LYS A 1 101 ? -2.336 -3.463 9 1 91.12 101 LYS A N 1
ATOM 773 C CA . LYS A 1 101 ? -1.392 -3.568 7.887 1 91.12 101 LYS A CA 1
ATOM 774 C C . LYS A 1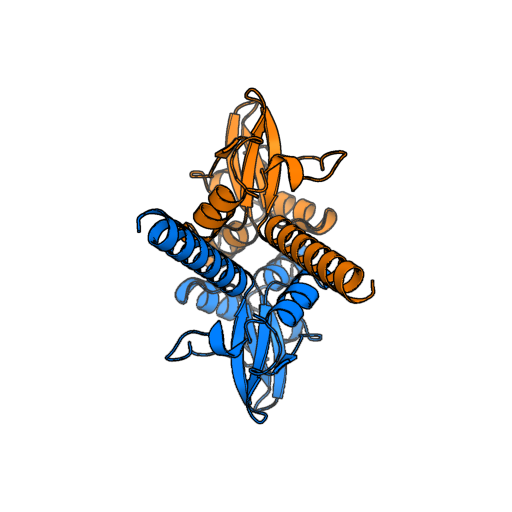 101 ? -2.096 -4.008 6.609 1 91.12 101 LYS A C 1
ATOM 776 O O . LYS A 1 101 ? -1.503 -4.691 5.77 1 91.12 101 LYS A O 1
ATOM 781 N N . ARG A 1 102 ? -3.408 -3.697 6.605 1 93.38 102 ARG A N 1
ATOM 782 C CA . ARG A 1 102 ? -4.203 -3.893 5.398 1 93.38 102 ARG A CA 1
ATOM 783 C C . ARG A 1 102 ? -4.449 -2.566 4.684 1 93.38 102 ARG A C 1
ATOM 785 O O . ARG A 1 102 ? -4.859 -1.586 5.309 1 93.38 102 ARG A O 1
ATOM 792 N N . ARG A 1 103 ? -4.352 -2.574 3.367 1 95.19 103 ARG A N 1
ATOM 793 C CA . ARG A 1 103 ? -4.238 -1.33 2.613 1 95.19 103 ARG A CA 1
ATOM 794 C C . ARG A 1 103 ? -5.613 -0.794 2.229 1 95.19 103 ARG A C 1
ATOM 796 O O . ARG A 1 103 ? -5.73 0.322 1.718 1 95.19 103 ARG A O 1
ATOM 803 N N . HIS A 1 104 ? -6.645 -1.621 2.463 1 96.62 104 HIS A N 1
ATOM 804 C CA . HIS A 1 104 ? -7.969 -1.233 1.993 1 96.62 104 HIS A CA 1
ATOM 805 C C . HIS A 1 104 ? -9 -1.33 3.113 1 96.62 104 HIS A C 1
ATOM 807 O O . HIS A 1 104 ? -8.945 -2.248 3.936 1 96.62 104 HIS A O 1
ATOM 813 N N . VAL A 1 105 ? -9.922 -0.4 3.1 1 97.19 105 VAL A N 1
ATOM 814 C CA . VAL A 1 105 ? -11.094 -0.447 3.973 1 97.19 105 VAL A CA 1
ATOM 815 C C . VAL A 1 105 ? -12.367 -0.274 3.145 1 97.19 105 VAL A C 1
ATOM 817 O O . VAL A 1 105 ? -12.352 0.393 2.107 1 97.19 105 VAL A O 1
ATOM 820 N N . LEU A 1 106 ? -13.414 -0.949 3.559 1 97.94 106 LEU A N 1
ATOM 821 C CA . LEU A 1 106 ? -14.719 -0.771 2.924 1 97.94 106 LEU A CA 1
ATOM 822 C C . LEU A 1 106 ? -15.461 0.419 3.523 1 97.94 106 LEU A C 1
ATOM 824 O O . LEU A 1 106 ? -15.422 0.629 4.738 1 97.94 106 LEU A O 1
ATOM 828 N N . VAL A 1 107 ? -16.109 1.162 2.674 1 97.88 107 VAL A N 1
ATOM 829 C CA . VAL A 1 107 ? -16.844 2.336 3.117 1 97.88 107 VAL A CA 1
ATOM 830 C C . VAL A 1 107 ? -18.344 2.146 2.83 1 97.88 107 VAL A C 1
ATOM 832 O O . VAL A 1 107 ? -18.719 1.854 1.697 1 97.88 107 VAL A O 1
ATOM 835 N N . MET A 1 108 ? -19.062 2.299 3.832 1 97.38 108 MET A N 1
ATOM 836 C CA . MET A 1 108 ? -20.516 2.121 3.73 1 97.38 108 MET A CA 1
ATOM 837 C C . MET A 1 108 ? -21.234 3.461 3.844 1 97.38 108 MET A C 1
ATOM 839 O O . MET A 1 108 ? -20.766 4.371 4.523 1 97.38 108 MET A O 1
ATOM 843 N N . ASP A 1 109 ? -22.344 3.584 3.117 1 95.94 109 ASP A N 1
ATOM 844 C CA . ASP A 1 109 ? -23.312 4.672 3.25 1 95.94 109 ASP A CA 1
ATOM 845 C C . ASP A 1 109 ? -24.734 4.133 3.279 1 95.94 109 ASP A C 1
ATOM 847 O O . ASP A 1 109 ? -25.188 3.518 2.314 1 95.94 109 ASP A O 1
ATOM 851 N N . LYS A 1 110 ? -25.453 4.367 4.422 1 95.25 110 LYS A N 1
ATOM 852 C CA . LYS A 1 110 ? -26.844 3.922 4.574 1 95.25 110 LYS A CA 1
ATOM 853 C C . LYS A 1 110 ? -26.984 2.439 4.242 1 95.25 110 LYS A C 1
ATOM 855 O O . LYS A 1 110 ? -27.844 2.055 3.455 1 95.25 110 LYS A O 1
ATOM 860 N N . GLY A 1 111 ? -26 1.605 4.676 1 92.5 111 GLY A N 1
ATOM 861 C CA . GLY A 1 111 ? -26.062 0.157 4.574 1 92.5 111 GLY A CA 1
ATOM 862 C C . GLY A 1 111 ? -25.562 -0.377 3.248 1 92.5 111 GLY A C 1
ATOM 863 O O . GLY A 1 111 ? -25.578 -1.588 3.016 1 92.5 111 GLY A O 1
ATOM 864 N N . GLN A 1 112 ? -25.109 0.481 2.418 1 94.94 112 GLN A N 1
ATOM 865 C CA . GLN A 1 112 ? -24.625 0.07 1.105 1 94.94 112 GLN A CA 1
ATOM 866 C C . GLN A 1 112 ? -23.125 0.304 0.979 1 94.94 112 GLN A C 1
ATOM 868 O O . GLN A 1 112 ? -22.594 1.313 1.458 1 94.94 112 GLN A O 1
ATOM 873 N N . LEU A 1 113 ? -22.484 -0.644 0.363 1 96.81 113 LEU A N 1
ATOM 874 C CA . LEU A 1 113 ? -21.078 -0.461 0.038 1 96.81 113 LEU A CA 1
ATOM 875 C C . LEU A 1 113 ? -20.891 0.581 -1.062 1 96.81 113 LEU A C 1
ATOM 877 O O . LEU A 1 113 ? -21.344 0.376 -2.193 1 96.81 113 LEU A O 1
ATOM 881 N N . VAL A 1 114 ? -20.219 1.693 -0.723 1 95.75 114 VAL A N 1
ATOM 882 C CA . VAL A 1 114 ? -20.188 2.785 -1.691 1 95.75 114 VAL A CA 1
ATOM 883 C C . VAL A 1 114 ? -18.766 2.979 -2.217 1 95.75 114 VAL A C 1
ATOM 885 O O . VAL A 1 114 ? -18.562 3.65 -3.23 1 95.75 114 VAL A O 1
ATOM 888 N N . ALA A 1 115 ? -17.766 2.414 -1.496 1 96.81 115 ALA A N 1
ATOM 889 C CA . ALA A 1 115 ? -16.391 2.607 -1.968 1 96.81 115 ALA A CA 1
ATOM 890 C C . ALA A 1 115 ? -15.438 1.63 -1.291 1 96.81 115 ALA A C 1
ATOM 892 O O . ALA A 1 115 ? -15.758 1.054 -0.25 1 96.81 115 ALA A O 1
ATOM 893 N N . VAL A 1 116 ? -14.398 1.355 -1.905 1 96.88 116 VAL A N 1
ATOM 894 C CA . VAL A 1 116 ? -13.203 0.803 -1.288 1 96.88 116 VAL A CA 1
ATOM 895 C C . VAL A 1 116 ? -12.133 1.89 -1.168 1 96.88 116 VAL A C 1
ATOM 897 O O . VAL A 1 116 ? -11.711 2.467 -2.174 1 96.88 116 VAL A O 1
ATOM 900 N N . LEU A 1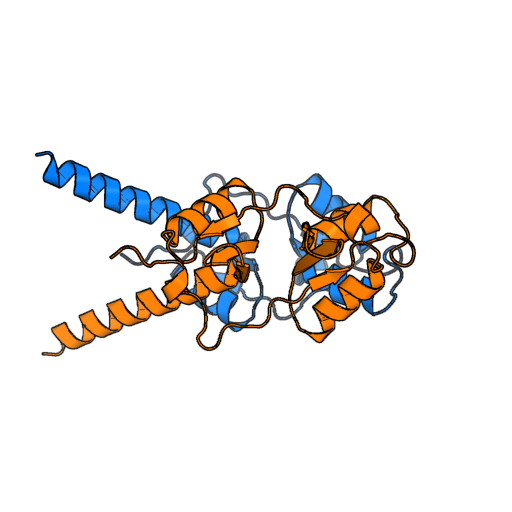 117 ? -11.773 2.236 0.029 1 96.56 117 LEU A N 1
ATOM 901 C CA . LEU A 1 117 ? -10.758 3.256 0.283 1 96.56 117 LEU A CA 1
ATOM 902 C C . LEU A 1 117 ? -9.391 2.621 0.498 1 96.56 117 LEU A C 1
ATOM 904 O O . LEU A 1 117 ? -9.234 1.752 1.358 1 96.56 117 LEU A O 1
ATOM 908 N N . SER A 1 118 ? -8.438 3.016 -0.299 1 95.94 118 SER A N 1
ATOM 909 C CA . SER A 1 118 ? -7.098 2.443 -0.207 1 95.94 118 SER A CA 1
ATOM 910 C C . SER A 1 118 ? -6.145 3.383 0.523 1 95.94 118 SER A C 1
ATOM 912 O O . SER A 1 118 ? -6.449 4.562 0.711 1 95.94 118 SER A O 1
ATOM 914 N N . ILE A 1 119 ? -5.008 2.83 0.924 1 96.56 119 ILE A N 1
ATOM 915 C CA . ILE A 1 119 ? -3.949 3.625 1.536 1 96.56 119 ILE A CA 1
ATOM 916 C C . ILE A 1 119 ? -3.467 4.688 0.552 1 96.56 119 ILE A C 1
ATOM 918 O O . ILE A 1 119 ? -3.1 5.793 0.955 1 96.56 119 ILE A O 1
ATOM 922 N N . GLY A 1 120 ? -3.482 4.375 -0.75 1 95.31 120 GLY A N 1
ATOM 923 C CA . GLY A 1 120 ? -3.131 5.363 -1.76 1 95.31 120 GLY A CA 1
ATOM 924 C C . GLY A 1 120 ? -4.082 6.547 -1.795 1 95.31 120 GLY A C 1
ATOM 925 O O . GLY A 1 120 ? -3.652 7.688 -1.968 1 95.31 120 GLY A O 1
ATOM 926 N N . ASP A 1 121 ? -5.344 6.27 -1.683 1 93.94 121 ASP A N 1
ATOM 927 C CA . ASP A 1 121 ? -6.34 7.336 -1.622 1 93.94 121 ASP A CA 1
ATOM 928 C C . ASP A 1 121 ? -6.07 8.273 -0.446 1 93.94 121 ASP A C 1
ATOM 930 O O . ASP A 1 121 ? -6.172 9.492 -0.583 1 93.94 121 ASP A O 1
ATOM 934 N N . VAL A 1 122 ? -5.793 7.621 0.7 1 95.12 122 VAL A N 1
ATOM 935 C CA . VAL A 1 122 ? -5.547 8.383 1.921 1 95.12 122 VAL A CA 1
ATOM 936 C C . VAL A 1 122 ? -4.324 9.273 1.733 1 95.12 122 VAL A C 1
ATOM 938 O O . VAL A 1 122 ? -4.379 10.477 2.023 1 95.12 122 VAL A O 1
ATOM 941 N N . LEU A 1 123 ? -3.273 8.695 1.213 1 95 123 LEU A N 1
ATOM 942 C CA . LEU A 1 123 ? -2.049 9.461 1.016 1 95 123 LEU A CA 1
ATOM 943 C C . LEU A 1 123 ? -2.273 10.594 0.024 1 95 123 LEU A C 1
ATOM 945 O O . LEU A 1 123 ? -1.803 11.719 0.239 1 95 123 LEU A O 1
ATOM 949 N N . TYR A 1 124 ? -2.975 10.289 -1.055 1 93.44 124 TYR A N 1
ATOM 950 C CA . TYR A 1 124 ? -3.289 11.312 -2.047 1 93.44 124 TYR A CA 1
ATOM 951 C C . TYR A 1 124 ? -3.998 12.492 -1.402 1 93.44 124 TYR A C 1
ATOM 953 O O . TYR A 1 124 ? -3.633 13.648 -1.639 1 93.44 124 TYR A O 1
ATOM 961 N N . HIS A 1 125 ? -4.93 12.219 -0.643 1 91.06 125 HIS A N 1
ATOM 962 C CA . HIS A 1 125 ? -5.703 13.266 0.011 1 91.06 125 HIS A CA 1
ATOM 963 C C . HIS A 1 125 ? -4.836 14.086 0.962 1 91.06 125 HIS A C 1
ATOM 965 O O . HIS A 1 125 ? -4.938 15.312 1.003 1 91.06 125 HIS A O 1
ATOM 971 N N . LEU A 1 126 ? -4.02 13.367 1.723 1 89.19 126 LEU A N 1
ATOM 972 C CA . LEU A 1 126 ? -3.139 14.047 2.668 1 89.19 126 LEU A CA 1
ATOM 973 C C . LEU A 1 126 ? -2.154 14.953 1.939 1 89.19 126 LEU A C 1
ATOM 975 O O . LEU A 1 126 ? -1.845 16.047 2.414 1 89.19 126 LEU A O 1
ATOM 979 N N . LEU A 1 127 ? -1.681 14.523 0.819 1 89.25 127 LEU A N 1
ATOM 980 C CA . LEU A 1 127 ? -0.761 15.32 0.01 1 89.25 127 LEU A CA 1
ATOM 981 C C . LEU A 1 127 ? -1.449 16.562 -0.527 1 89.25 127 LEU A C 1
ATOM 983 O O . LEU A 1 127 ? -0.872 17.656 -0.505 1 89.25 127 LEU A O 1
ATOM 987 N N . GLU A 1 128 ? -2.656 16.422 -0.992 1 87.44 128 GLU A N 1
ATOM 988 C CA . GLU A 1 128 ? -3.42 17.547 -1.519 1 87.44 128 GLU A CA 1
ATOM 989 C C . GLU A 1 128 ? -3.738 18.547 -0.422 1 87.44 128 GLU A C 1
ATOM 991 O O . GLU A 1 128 ? -3.713 19.766 -0.659 1 87.44 128 GLU A O 1
ATOM 996 N N . ASP A 1 129 ? -4.031 18.078 0.731 1 81.69 129 ASP A N 1
ATOM 997 C CA . ASP A 1 129 ? -4.32 18.953 1.868 1 81.69 129 ASP A CA 1
ATOM 998 C C . ASP A 1 129 ? -3.098 19.781 2.24 1 81.69 129 ASP A C 1
ATOM 1000 O O . ASP A 1 129 ? -3.225 20.969 2.553 1 81.69 129 ASP A O 1
ATOM 1004 N N . LYS A 1 130 ? -2.016 19.219 2.252 1 78.69 130 LYS A N 1
ATOM 1005 C CA . LYS A 1 130 ? -0.787 19.953 2.572 1 78.69 130 LYS A CA 1
ATOM 1006 C C . LYS A 1 130 ? -0.483 21.016 1.521 1 78.69 130 LYS A C 1
ATOM 1008 O O . LYS A 1 130 ? -0.049 22.109 1.854 1 78.69 130 LYS A O 1
ATOM 1013 N N . LYS A 1 131 ? -0.69 20.688 0.348 1 80.12 131 LYS A N 1
ATOM 1014 C CA . LYS A 1 131 ? -0.479 21.641 -0.728 1 80.12 131 LYS A CA 1
ATOM 1015 C C . LYS A 1 131 ? -1.407 22.844 -0.579 1 80.12 131 LYS A C 1
ATOM 1017 O O . LYS A 1 131 ? -0.991 23.984 -0.786 1 80.12 131 LYS A O 1
ATOM 1022 N N . ARG A 1 132 ? -2.574 22.594 -0.181 1 74.62 132 ARG A N 1
ATOM 1023 C CA . ARG A 1 132 ? -3.557 23.656 0.002 1 74.62 132 ARG A CA 1
ATOM 1024 C C . ARG A 1 132 ? -3.148 24.578 1.14 1 74.62 132 ARG A C 1
ATOM 1026 O O . ARG A 1 132 ? -3.254 25.812 1.017 1 74.62 132 ARG A O 1
ATOM 1033 N N . VAL A 1 133 ? -2.645 23.969 2.178 1 71.5 133 VAL A N 1
ATOM 1034 C CA . VAL A 1 133 ? -2.227 24.766 3.332 1 71.5 133 VAL A CA 1
ATOM 1035 C C . VAL A 1 133 ? -1.029 25.625 2.957 1 71.5 133 VAL A C 1
ATOM 1037 O O . VAL A 1 133 ? -0.965 26.797 3.33 1 71.5 133 VAL A O 1
ATOM 1040 N N . ILE A 1 134 ? -0.173 25.094 2.184 1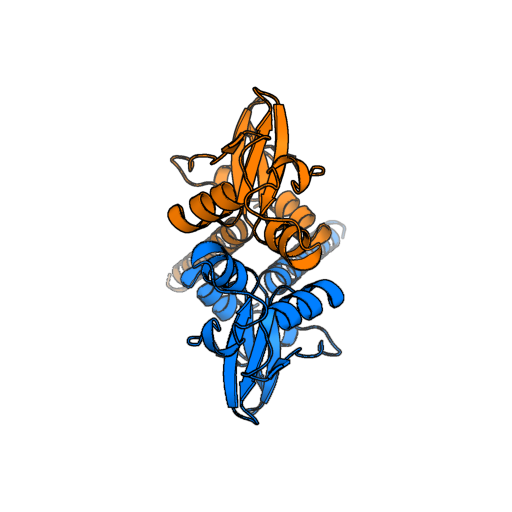 71.25 134 ILE A N 1
ATOM 1041 C CA . ILE A 1 134 ? 1.023 25.828 1.774 1 71.25 134 ILE A CA 1
ATOM 1042 C C . ILE A 1 134 ? 0.639 26.969 0.843 1 71.25 134 ILE A C 1
ATOM 1044 O O . ILE A 1 134 ? 1.175 28.078 0.954 1 71.25 134 ILE A O 1
ATOM 1048 N N . GLU A 1 135 ? -0.24 26.656 0.007 1 72 135 GLU A N 1
ATOM 1049 C CA . GLU A 1 135 ? -0.726 27.688 -0.904 1 72 135 GLU A CA 1
ATOM 1050 C C . GLU A 1 135 ? -1.412 28.812 -0.142 1 72 135 GLU A C 1
ATOM 1052 O O . GLU A 1 135 ? -1.241 29.984 -0.477 1 72 135 GLU A O 1
ATOM 1057 N N . HIS A 1 136 ? -2.199 28.516 0.872 1 68 136 HIS A N 1
ATOM 1058 C CA . HIS A 1 136 ? -2.889 29.5 1.693 1 68 136 HIS A CA 1
ATOM 1059 C C . HIS A 1 136 ? -1.897 30.344 2.477 1 68 136 HIS A C 1
ATOM 1061 O O . HIS A 1 136 ? -2.021 31.578 2.514 1 68 136 HIS A O 1
ATOM 1067 N N . LEU A 1 137 ? -0.956 29.688 3.025 1 66.94 137 LEU A N 1
ATOM 1068 C CA . LEU A 1 137 ? 0.054 30.406 3.797 1 66.94 137 LEU A CA 1
ATOM 1069 C C . LEU A 1 137 ? 0.872 31.328 2.9 1 66.94 137 LEU A C 1
ATOM 1071 O O . LEU A 1 137 ? 1.191 32.438 3.289 1 66.94 137 LEU A O 1
ATOM 1075 N N . GLU A 1 138 ? 1.165 30.812 1.713 1 69.44 138 GLU A N 1
ATOM 1076 C CA . GLU A 1 138 ? 1.924 31.625 0.759 1 69.44 138 GLU A CA 1
ATOM 1077 C C . GLU A 1 138 ? 1.113 32.812 0.282 1 69.44 138 GLU A C 1
ATOM 1079 O O . GLU A 1 138 ? 1.661 33.906 0.089 1 69.44 138 GLU A O 1
ATOM 1084 N N . ASN A 1 139 ? -0.147 32.688 0.102 1 72.12 139 ASN A N 1
ATOM 1085 C CA . ASN A 1 139 ? -1.026 33.781 -0.309 1 72.12 139 ASN A CA 1
ATOM 1086 C C . ASN A 1 139 ? -1.204 34.812 0.805 1 72.12 139 ASN A C 1
ATOM 1088 O O . ASN A 1 139 ? -1.344 36 0.537 1 72.12 139 ASN A O 1
ATOM 1092 N N . TYR A 1 140 ? -1.219 34.375 1.998 1 66.31 140 TYR A N 1
ATOM 1093 C CA . TYR A 1 140 ? -1.335 35.25 3.154 1 66.31 140 TYR A CA 1
ATOM 1094 C C . TYR A 1 140 ? -0.064 36.062 3.344 1 66.31 140 TYR A C 1
ATOM 1096 O O . TYR A 1 140 ? -0.125 37.25 3.729 1 66.31 140 TYR A O 1
ATOM 1104 N N . ILE A 1 141 ? 1.058 35.5 2.963 1 65.06 141 ILE A N 1
ATOM 1105 C CA . ILE A 1 141 ? 2.332 36.188 3.133 1 65.06 141 ILE A CA 1
ATOM 1106 C C . ILE A 1 141 ? 2.545 37.156 1.982 1 65.06 141 ILE A C 1
ATOM 1108 O O . ILE A 1 141 ? 3.123 38.219 2.172 1 65.06 141 ILE A O 1
ATOM 1112 N N . ARG A 1 142 ? 2.174 36.781 0.919 1 65.69 142 ARG A N 1
ATOM 1113 C CA . ARG A 1 142 ? 2.377 37.625 -0.245 1 65.69 142 ARG A CA 1
ATOM 1114 C C . ARG A 1 142 ? 1.455 38.844 -0.199 1 65.69 142 ARG A C 1
ATOM 1116 O O . ARG A 1 142 ? 1.771 39.906 -0.764 1 65.69 142 ARG A O 1
ATOM 1123 N N . THR A 1 143 ? 0.56 38.906 0.709 1 56.75 143 THR A N 1
ATOM 1124 C CA . THR A 1 143 ? -0.235 40.125 0.854 1 56.75 143 THR A CA 1
ATOM 1125 C C . THR A 1 143 ? 0.283 40.969 2.008 1 56.75 143 THR A C 1
ATOM 1127 O O . THR A 1 143 ? 0.798 40.438 2.996 1 56.75 143 THR A O 1
ATOM 1130 N N . MET B 1 1 ? 6.098 22.078 10.461 1 48.78 1 MET B N 1
ATOM 1131 C CA . MET B 1 1 ? 7.508 21.859 10.141 1 48.78 1 MET B CA 1
ATOM 1132 C C . MET B 1 1 ? 7.688 20.641 9.242 1 48.78 1 MET B C 1
ATOM 1134 O O . MET B 1 1 ? 6.863 19.719 9.258 1 48.78 1 MET B O 1
ATOM 1138 N N . ALA B 1 2 ? 8.492 20.812 8.086 1 61.09 2 ALA B N 1
ATOM 1139 C CA . ALA B 1 2 ? 8.797 19.75 7.121 1 61.09 2 ALA B CA 1
ATOM 1140 C C . ALA B 1 2 ? 9.469 18.562 7.797 1 61.09 2 ALA B C 1
ATOM 1142 O O . ALA B 1 2 ? 10.445 18.734 8.531 1 61.09 2 ALA B O 1
ATOM 1143 N N . HIS B 1 3 ? 8.75 17.422 7.973 1 86 3 HIS B N 1
ATOM 1144 C CA . HIS B 1 3 ? 9.453 16.25 8.477 1 86 3 HIS B CA 1
ATOM 1145 C C . HIS B 1 3 ? 10.375 15.664 7.41 1 86 3 HIS B C 1
ATOM 1147 O O . HIS B 1 3 ? 9.992 15.555 6.242 1 86 3 HIS B O 1
ATOM 1153 N N . LEU B 1 4 ? 11.695 15.547 7.816 1 93.25 4 LEU B N 1
ATOM 1154 C CA . LEU B 1 4 ? 12.648 14.867 6.945 1 93.25 4 LEU B CA 1
ATOM 1155 C C . LEU B 1 4 ? 12.477 13.352 7.035 1 93.25 4 LEU B C 1
ATOM 1157 O O . LEU B 1 4 ? 11.953 12.844 8.031 1 93.25 4 LEU B O 1
ATOM 1161 N N . ILE B 1 5 ? 12.961 12.664 5.941 1 95.75 5 ILE B N 1
ATOM 1162 C CA . ILE B 1 5 ? 12.828 11.211 5.871 1 95.75 5 ILE B CA 1
ATOM 1163 C C . ILE B 1 5 ? 13.562 10.57 7.051 1 95.75 5 ILE B C 1
ATOM 1165 O O . ILE B 1 5 ? 13.109 9.57 7.602 1 95.75 5 ILE B O 1
ATOM 1169 N N . TYR B 1 6 ? 14.633 11.18 7.465 1 92.88 6 TYR B N 1
ATOM 1170 C CA . TYR B 1 6 ? 15.414 10.633 8.57 1 92.88 6 TYR B CA 1
ATOM 1171 C C . TYR B 1 6 ? 14.555 10.492 9.82 1 92.88 6 TYR B C 1
ATOM 1173 O O . TYR B 1 6 ? 14.727 9.547 10.594 1 92.88 6 TYR B O 1
ATOM 1181 N N . SER B 1 7 ? 13.617 11.391 10.016 1 89.31 7 SER B N 1
ATOM 1182 C CA . SER B 1 7 ? 12.805 11.422 11.227 1 89.31 7 SER B CA 1
ATOM 1183 C C . SER B 1 7 ? 11.68 10.398 11.164 1 89.31 7 SER B C 1
ATOM 1185 O O . SER B 1 7 ? 11.047 10.094 12.18 1 89.31 7 SER B O 1
ATOM 1187 N N . VAL B 1 8 ? 11.43 9.828 10.016 1 91.06 8 VAL B N 1
ATOM 1188 C CA . VAL B 1 8 ? 10.344 8.883 9.789 1 91.06 8 VAL B CA 1
ATOM 1189 C C . VAL B 1 8 ? 10.859 7.453 9.961 1 91.06 8 VAL B C 1
ATOM 1191 O O . VAL B 1 8 ? 10.094 6.547 10.289 1 91.06 8 VAL B O 1
ATOM 1194 N N . LEU B 1 9 ? 12.094 7.332 9.766 1 91.38 9 LEU B N 1
ATOM 1195 C CA . LEU B 1 9 ? 12.695 6.004 9.828 1 91.38 9 LEU B CA 1
ATOM 1196 C C . LEU B 1 9 ? 12.914 5.574 11.281 1 91.38 9 LEU B C 1
ATOM 1198 O O . LEU B 1 9 ? 13.234 6.406 12.133 1 91.38 9 LEU B O 1
ATOM 1202 N N . SER B 1 10 ? 12.727 4.32 11.445 1 86.62 10 SER B N 1
ATOM 1203 C CA . SER B 1 10 ? 12.961 3.77 12.781 1 86.62 10 SER B CA 1
ATOM 1204 C C . SER B 1 10 ? 14.422 3.912 13.188 1 86.62 10 SER B C 1
ATOM 1206 O O . SER B 1 10 ? 15.305 3.988 12.328 1 86.62 10 SER B O 1
ATOM 1208 N N . ASN B 1 11 ? 14.562 3.992 14.523 1 83.31 11 ASN B N 1
ATOM 1209 C CA . ASN B 1 11 ? 15.883 3.955 15.148 1 83.31 11 ASN B CA 1
ATOM 1210 C C . ASN B 1 11 ? 15.938 2.949 16.297 1 83.31 11 ASN B C 1
ATOM 1212 O O . ASN B 1 11 ? 15.281 3.139 17.328 1 83.31 11 ASN B O 1
ATOM 1216 N N . PRO B 1 12 ? 16.719 1.84 16.078 1 85.69 12 PRO B N 1
ATOM 1217 C CA . PRO B 1 12 ? 17.641 1.531 14.977 1 85.69 12 PRO B CA 1
ATOM 1218 C C . PRO B 1 12 ? 16.906 1.225 13.672 1 85.69 12 PRO B C 1
ATOM 1220 O O . PRO B 1 12 ? 15.719 0.876 13.688 1 85.69 12 PRO B O 1
ATOM 1223 N N . ARG B 1 13 ? 17.594 1.41 12.555 1 87.81 13 ARG B N 1
ATOM 1224 C CA . ARG B 1 13 ? 17.016 1.187 11.227 1 87.81 13 ARG B CA 1
ATOM 1225 C C . ARG B 1 13 ? 16.719 -0.292 11.008 1 87.81 13 ARG B C 1
ATOM 1227 O O . ARG B 1 13 ? 17.484 -1.158 11.445 1 87.81 13 ARG B O 1
ATOM 1234 N N . ARG B 1 14 ? 15.648 -0.436 10.344 1 88.44 14 ARG B N 1
ATOM 1235 C CA . ARG B 1 14 ? 15.352 -1.81 9.945 1 88.44 14 ARG B CA 1
ATOM 1236 C C . ARG B 1 14 ? 16.312 -2.285 8.859 1 88.44 14 ARG B C 1
ATOM 1238 O O . ARG B 1 14 ? 16.766 -1.488 8.039 1 88.44 14 ARG B O 1
ATOM 1245 N N . GLU B 1 15 ? 16.578 -3.533 8.906 1 91 15 GLU B N 1
ATOM 1246 C CA . GLU B 1 15 ? 17.438 -4.129 7.887 1 91 15 GLU B CA 1
ATOM 1247 C C . GLU B 1 15 ? 16.797 -4.043 6.504 1 91 15 GLU B C 1
ATOM 1249 O O . GLU B 1 15 ? 15.594 -4.27 6.355 1 91 15 GLU B O 1
ATOM 1254 N N . VAL B 1 16 ? 17.641 -3.66 5.586 1 95.88 16 VAL B N 1
ATOM 1255 C CA . VAL B 1 16 ? 17.188 -3.719 4.199 1 95.88 16 VAL B CA 1
ATOM 1256 C C . VAL B 1 16 ? 17.297 -5.148 3.678 1 95.88 16 VAL B C 1
ATOM 1258 O O . VAL B 1 16 ? 18.391 -5.699 3.586 1 95.88 16 VAL B O 1
ATOM 1261 N N . VAL B 1 17 ? 16.234 -5.77 3.377 1 97.75 17 VAL B N 1
ATOM 1262 C CA . VAL B 1 17 ? 16.234 -7.141 2.875 1 97.75 17 VAL B CA 1
ATOM 1263 C C . VAL B 1 17 ? 16.453 -7.137 1.363 1 97.75 17 VAL B C 1
ATOM 1265 O O . VAL B 1 17 ? 15.664 -6.551 0.618 1 97.75 17 VAL B O 1
ATOM 1268 N N . SER B 1 18 ? 17.531 -7.746 0.955 1 98 18 SER B N 1
ATOM 1269 C CA . SER B 1 18 ? 17.891 -7.805 -0.457 1 98 18 SER B CA 1
ATOM 1270 C C . SER B 1 18 ? 18.078 -9.242 -0.921 1 98 18 SER B C 1
ATOM 1272 O O . SER B 1 18 ? 18.359 -10.133 -0.112 1 98 18 SER B O 1
ATOM 1274 N N . VAL B 1 19 ? 17.922 -9.445 -2.174 1 98.31 19 VAL B N 1
ATOM 1275 C CA . VAL B 1 19 ? 18.188 -10.742 -2.783 1 98.31 19 VAL B CA 1
ATOM 1276 C C . VAL B 1 19 ? 19.062 -10.57 -4.02 1 98.31 19 VAL B C 1
ATOM 1278 O O . VAL B 1 19 ? 19.125 -9.484 -4.598 1 98.31 19 VAL B O 1
ATOM 1281 N N . ASP B 1 20 ? 19.672 -11.648 -4.367 1 98.44 20 ASP B N 1
ATOM 1282 C CA . ASP B 1 20 ? 20.453 -11.672 -5.602 1 98.44 20 ASP B CA 1
ATOM 1283 C C . ASP B 1 20 ? 19.531 -11.648 -6.824 1 98.44 20 ASP B C 1
ATOM 1285 O O . ASP B 1 20 ? 18.453 -12.219 -6.801 1 98.44 20 ASP B O 1
ATOM 1289 N N . SER B 1 21 ? 20.078 -11.016 -7.91 1 97.81 21 SER B N 1
ATOM 1290 C CA . SER B 1 21 ? 19.297 -10.891 -9.148 1 97.81 21 SER B CA 1
ATOM 1291 C C . SER B 1 21 ? 18.891 -12.25 -9.688 1 97.81 21 SER B C 1
ATOM 1293 O O . SER B 1 21 ? 17.859 -12.375 -10.359 1 97.81 21 SER B O 1
ATOM 1295 N N . GLN B 1 22 ? 19.547 -13.305 -9.25 1 97.69 22 GLN B N 1
ATOM 1296 C CA . GLN B 1 22 ? 19.312 -14.641 -9.789 1 97.69 22 GLN B CA 1
ATOM 1297 C C . GLN B 1 22 ? 18.375 -15.43 -8.891 1 97.69 22 GLN B C 1
ATOM 1299 O O . GLN B 1 22 ? 17.969 -16.547 -9.242 1 97.69 22 GLN B O 1
ATOM 1304 N N . THR B 1 23 ? 18.062 -14.852 -7.758 1 96.94 23 THR B N 1
ATOM 1305 C CA . THR B 1 23 ? 17.141 -15.516 -6.84 1 96.94 23 THR B CA 1
ATOM 1306 C C . THR B 1 23 ? 15.797 -15.766 -7.512 1 96.94 23 THR B C 1
ATOM 1308 O O . THR B 1 23 ? 15.281 -14.898 -8.219 1 96.94 23 THR B O 1
ATOM 1311 N N . SER B 1 24 ? 15.227 -16.953 -7.344 1 93.94 24 SER B N 1
ATOM 1312 C CA . SER B 1 24 ? 13.938 -17.266 -7.945 1 93.94 24 SER B CA 1
ATOM 1313 C C . SER B 1 24 ? 12.812 -16.453 -7.312 1 93.94 24 SER B C 1
ATOM 1315 O O . SER B 1 24 ? 12.883 -16.109 -6.133 1 93.94 24 SER B O 1
ATOM 1317 N N . VAL B 1 25 ? 11.781 -16.219 -8.078 1 92.75 25 VAL B N 1
ATOM 1318 C CA . VAL B 1 25 ? 10.617 -15.477 -7.59 1 92.75 25 VAL B CA 1
ATOM 1319 C C . VAL B 1 25 ? 9.953 -16.25 -6.453 1 92.75 25 VAL B C 1
ATOM 1321 O O . VAL B 1 25 ? 9.469 -15.648 -5.488 1 92.75 25 VAL B O 1
ATOM 1324 N N . SER B 1 26 ? 9.984 -17.578 -6.562 1 90.19 26 SER B N 1
ATOM 1325 C CA . SER B 1 26 ? 9.438 -18.391 -5.484 1 90.19 26 SER B CA 1
ATOM 1326 C C . SER B 1 26 ? 10.141 -18.109 -4.16 1 90.19 26 SER B C 1
ATOM 1328 O O . SER B 1 26 ? 9.5 -18.016 -3.117 1 90.19 26 SER B O 1
ATOM 1330 N N . LYS B 1 27 ? 11.461 -18 -4.184 1 93.06 27 LYS B N 1
ATOM 1331 C CA . LYS B 1 27 ? 12.227 -17.688 -2.982 1 93.06 27 LYS B CA 1
ATOM 1332 C C . LYS B 1 27 ? 11.938 -16.266 -2.504 1 93.06 27 LYS B C 1
ATOM 1334 O O . LYS B 1 27 ? 11.891 -16 -1.3 1 93.06 27 LYS B O 1
ATOM 1339 N N . CYS B 1 28 ? 11.781 -15.312 -3.479 1 94.56 28 CYS B N 1
ATOM 1340 C CA . CYS B 1 28 ? 11.406 -13.953 -3.115 1 94.56 28 CYS B CA 1
ATOM 1341 C C . CYS B 1 28 ? 10.102 -13.945 -2.322 1 94.56 28 CYS B C 1
ATOM 1343 O O . CYS B 1 28 ? 10.016 -13.297 -1.274 1 94.56 28 CYS B O 1
ATOM 1345 N N . VAL B 1 29 ? 9.078 -14.672 -2.764 1 91.88 29 VAL B N 1
ATOM 1346 C CA . VAL B 1 29 ? 7.777 -14.734 -2.113 1 91.88 29 VAL B CA 1
ATOM 1347 C C . VAL B 1 29 ? 7.922 -15.344 -0.723 1 91.88 29 VAL B C 1
ATOM 1349 O O . VAL B 1 29 ? 7.328 -14.859 0.242 1 91.88 29 VAL B O 1
ATOM 1352 N N . ALA B 1 30 ? 8.766 -16.375 -0.656 1 92.06 30 ALA B N 1
ATOM 1353 C CA . ALA B 1 30 ? 9.008 -17.016 0.631 1 92.06 30 ALA B CA 1
ATOM 1354 C C . ALA B 1 30 ? 9.609 -16.047 1.634 1 92.06 30 ALA B C 1
ATOM 1356 O O . ALA B 1 30 ? 9.188 -15.984 2.789 1 92.06 30 ALA B O 1
ATOM 1357 N N . ILE B 1 31 ? 10.555 -15.281 1.207 1 94.44 31 ILE B N 1
ATOM 1358 C CA . ILE B 1 31 ? 11.234 -14.328 2.07 1 94.44 31 ILE B CA 1
ATOM 1359 C C . ILE B 1 31 ? 10.25 -13.242 2.518 1 94.44 31 ILE B C 1
ATOM 1361 O O . ILE B 1 31 ? 10.188 -12.906 3.703 1 94.44 31 ILE B O 1
ATOM 1365 N N . MET B 1 32 ? 9.453 -12.688 1.541 1 93.88 32 MET B N 1
ATOM 1366 C CA . MET B 1 32 ? 8.469 -11.656 1.868 1 93.88 32 MET B CA 1
ATOM 1367 C C . MET B 1 32 ? 7.457 -12.164 2.887 1 93.88 32 MET B C 1
ATOM 1369 O O . MET B 1 32 ? 7.102 -11.453 3.824 1 93.88 32 MET B O 1
ATOM 1373 N N . THR B 1 33 ? 7.043 -13.391 2.723 1 90.44 33 THR B N 1
ATOM 1374 C CA . THR B 1 33 ? 6.062 -13.992 3.617 1 90.44 33 THR B CA 1
ATOM 1375 C C . THR B 1 33 ? 6.656 -14.211 5.008 1 90.44 33 THR B C 1
ATOM 1377 O O . THR B 1 33 ? 6.039 -13.852 6.012 1 90.44 33 THR B O 1
ATOM 1380 N N . GLU B 1 34 ? 7.855 -14.734 5.051 1 91.19 34 GLU B N 1
ATOM 1381 C CA . GLU B 1 34 ? 8.531 -15.031 6.309 1 91.19 34 GLU B CA 1
ATOM 1382 C C . GLU B 1 34 ? 8.812 -13.75 7.098 1 91.19 34 GLU B C 1
ATOM 1384 O O . GLU B 1 34 ? 8.625 -13.711 8.312 1 91.19 34 GLU B O 1
ATOM 1389 N N . LYS B 1 35 ? 9.203 -12.75 6.438 1 93.12 35 LYS B N 1
ATOM 1390 C CA . LYS B 1 35 ? 9.617 -11.516 7.102 1 93.12 35 LYS B CA 1
ATOM 1391 C C . LYS B 1 35 ? 8.453 -10.531 7.207 1 93.12 35 LYS B C 1
ATOM 1393 O O . LYS B 1 35 ? 8.586 -9.469 7.809 1 93.12 35 LYS B O 1
ATOM 1398 N N . ASP B 1 36 ? 7.332 -10.852 6.547 1 90.56 36 ASP B N 1
ATOM 1399 C CA . ASP B 1 36 ? 6.125 -10.031 6.531 1 90.56 36 ASP B CA 1
ATOM 1400 C C . ASP B 1 36 ? 6.406 -8.648 5.941 1 90.56 36 ASP B C 1
ATOM 1402 O O . ASP B 1 36 ? 6.078 -7.633 6.555 1 90.56 36 ASP B O 1
ATOM 1406 N N . ILE B 1 37 ? 7.082 -8.68 4.793 1 92.88 37 ILE B N 1
ATOM 1407 C CA . ILE B 1 37 ? 7.34 -7.461 4.035 1 92.88 37 ILE B CA 1
ATOM 1408 C C . ILE B 1 37 ? 6.824 -7.621 2.605 1 92.88 37 ILE B C 1
ATOM 1410 O O . ILE B 1 37 ? 6.613 -8.742 2.137 1 92.88 37 ILE B O 1
ATOM 1414 N N . GLY B 1 38 ? 6.582 -6.473 1.869 1 93.56 38 GLY B N 1
ATOM 1415 C CA . GLY B 1 38 ? 5.93 -6.531 0.572 1 93.56 38 GLY B CA 1
ATOM 1416 C C . GLY B 1 38 ? 6.867 -6.238 -0.583 1 93.56 38 GLY B C 1
ATOM 1417 O O . GLY B 1 38 ? 6.434 -6.145 -1.734 1 93.56 38 GLY B O 1
ATOM 1418 N N . ALA B 1 39 ? 8.172 -6.07 -0.2 1 96.12 39 ALA B N 1
ATOM 1419 C CA . ALA B 1 39 ? 9.125 -5.723 -1.252 1 96.12 39 ALA B CA 1
ATOM 1420 C C . ALA B 1 39 ? 10.539 -6.16 -0.879 1 96.12 39 ALA B C 1
ATOM 1422 O O . ALA B 1 39 ? 10.898 -6.188 0.301 1 96.12 39 ALA B O 1
ATOM 1423 N N . LEU B 1 40 ? 11.312 -6.508 -1.887 1 97.88 40 LEU B N 1
ATOM 1424 C CA . LEU B 1 40 ? 12.719 -6.871 -1.77 1 97.88 40 LEU B CA 1
ATOM 1425 C C . LEU B 1 40 ? 13.578 -6.051 -2.727 1 97.88 40 LEU B C 1
ATOM 1427 O O . LEU B 1 40 ? 13.195 -5.828 -3.877 1 97.88 40 LEU B O 1
ATOM 1431 N N . VAL B 1 41 ? 14.688 -5.617 -2.197 1 98.5 41 VAL B N 1
ATOM 1432 C CA . VAL B 1 41 ? 15.672 -5.012 -3.088 1 98.5 41 VAL B CA 1
ATOM 1433 C C . VAL B 1 41 ? 16.406 -6.102 -3.865 1 98.5 41 VAL B C 1
ATOM 1435 O O . VAL B 1 41 ? 16.797 -7.121 -3.295 1 98.5 41 VAL B O 1
ATOM 1438 N N . VAL B 1 42 ? 16.531 -5.934 -5.145 1 98.62 42 VAL B N 1
ATOM 1439 C CA . VAL B 1 42 ? 17.234 -6.883 -6 1 98.62 42 VAL B CA 1
ATOM 1440 C C . VAL B 1 42 ? 18.609 -6.328 -6.363 1 98.62 42 VAL B C 1
ATOM 1442 O O . VAL B 1 42 ? 18.734 -5.195 -6.84 1 98.62 42 VAL B O 1
ATOM 1445 N N . ARG B 1 43 ? 19.594 -7.172 -6.121 1 98.25 43 ARG B N 1
ATOM 1446 C CA . ARG B 1 43 ? 20.969 -6.723 -6.352 1 98.25 43 ARG B CA 1
ATOM 1447 C C . ARG B 1 43 ? 21.703 -7.68 -7.285 1 98.25 43 ARG B C 1
ATOM 1449 O O . ARG B 1 43 ? 21.391 -8.867 -7.34 1 98.25 43 ARG B O 1
ATOM 1456 N N . ASP B 1 44 ? 22.562 -7.16 -8.055 1 97.62 44 ASP B N 1
ATOM 1457 C CA . ASP B 1 44 ? 23.625 -7.883 -8.742 1 97.62 44 ASP B CA 1
ATOM 1458 C C . ASP B 1 44 ? 25.016 -7.438 -8.25 1 97.62 44 ASP B C 1
ATOM 1460 O O . ASP B 1 44 ? 25.547 -6.43 -8.711 1 97.62 44 ASP B O 1
ATOM 1464 N N . GLY B 1 45 ? 25.594 -8.242 -7.246 1 95.25 45 GLY B N 1
ATOM 1465 C CA . GLY B 1 45 ? 26.75 -7.738 -6.531 1 95.25 45 GLY B CA 1
ATOM 1466 C C . GLY B 1 45 ? 26.469 -6.457 -5.766 1 95.25 45 GLY B C 1
ATOM 1467 O O . GLY B 1 45 ? 25.547 -6.402 -4.961 1 95.25 45 GLY B O 1
ATOM 1468 N N . ASP B 1 46 ? 27.172 -5.418 -6.047 1 93.19 46 ASP B N 1
ATOM 1469 C CA . ASP B 1 46 ? 27.016 -4.148 -5.34 1 93.19 46 ASP B CA 1
ATOM 1470 C C . ASP B 1 46 ? 26.016 -3.24 -6.043 1 93.19 46 ASP B C 1
ATOM 1472 O O . ASP B 1 46 ? 25.609 -2.213 -5.496 1 93.19 46 ASP B O 1
ATOM 1476 N N . LYS B 1 47 ? 25.562 -3.678 -7.137 1 95.69 47 LYS B N 1
ATOM 1477 C CA . LYS B 1 47 ? 24.656 -2.854 -7.934 1 95.69 47 LYS B CA 1
ATOM 1478 C C . LYS B 1 47 ? 23.203 -3.16 -7.605 1 95.69 47 LYS B C 1
ATOM 1480 O O . LYS B 1 47 ? 22.812 -4.328 -7.547 1 95.69 47 LYS B O 1
ATOM 1485 N N . ILE B 1 48 ? 22.484 -2.145 -7.375 1 96.94 48 ILE B N 1
ATOM 1486 C CA . ILE B 1 48 ? 21.047 -2.297 -7.184 1 96.94 48 ILE B CA 1
ATOM 1487 C C . ILE B 1 48 ? 20.344 -2.377 -8.539 1 96.94 48 ILE B C 1
ATOM 1489 O O . ILE B 1 48 ? 20.438 -1.452 -9.352 1 96.94 48 ILE B O 1
ATOM 1493 N N . ILE B 1 49 ? 19.609 -3.445 -8.781 1 96.94 49 ILE B N 1
ATOM 1494 C CA . ILE B 1 49 ? 18.922 -3.697 -10.039 1 96.94 49 ILE B CA 1
ATOM 1495 C C . ILE B 1 49 ? 17.516 -3.1 -9.977 1 96.94 49 ILE B C 1
ATOM 1497 O O . ILE B 1 49 ? 17 -2.576 -10.969 1 96.94 49 ILE B O 1
ATOM 1501 N N . GLY B 1 50 ? 16.859 -3.191 -8.867 1 97.62 50 GLY B N 1
ATOM 1502 C CA . GLY B 1 50 ? 15.492 -2.732 -8.703 1 97.62 50 GLY B CA 1
ATOM 1503 C C . GLY B 1 50 ? 14.812 -3.303 -7.473 1 97.62 50 GLY B C 1
ATOM 1504 O O . GLY B 1 50 ? 15.477 -3.609 -6.48 1 97.62 50 GLY B O 1
ATOM 1505 N N . ILE B 1 51 ? 13.484 -3.295 -7.52 1 97.94 51 ILE B N 1
ATOM 1506 C CA . ILE B 1 51 ? 12.672 -3.805 -6.422 1 97.94 51 ILE B CA 1
ATOM 1507 C C . ILE B 1 51 ? 11.664 -4.824 -6.957 1 97.94 51 ILE B C 1
ATOM 1509 O O . ILE B 1 51 ? 11.078 -4.625 -8.016 1 97.94 51 ILE B O 1
ATOM 1513 N N . VAL B 1 52 ? 11.562 -5.91 -6.305 1 96.38 52 VAL B N 1
ATOM 1514 C CA . VAL B 1 52 ? 10.453 -6.844 -6.512 1 96.38 52 VAL B CA 1
ATOM 1515 C C . VAL B 1 52 ? 9.453 -6.711 -5.367 1 96.38 52 VAL B C 1
ATOM 1517 O O . VAL B 1 52 ? 9.781 -6.961 -4.207 1 96.38 52 VAL B O 1
ATOM 1520 N N . SER B 1 53 ? 8.281 -6.211 -5.668 1 95.19 53 SER B N 1
ATOM 1521 C CA . SER B 1 53 ? 7.207 -6.109 -4.688 1 95.19 53 SER B CA 1
ATOM 1522 C C . SER B 1 53 ? 6.105 -7.125 -4.965 1 95.19 53 SER B C 1
ATOM 1524 O O . SER B 1 53 ? 6.188 -7.891 -5.926 1 95.19 53 SER B O 1
ATOM 1526 N N . GLU B 1 54 ? 5.141 -7.156 -4.086 1 91.81 54 GLU B N 1
ATOM 1527 C CA . GLU B 1 54 ? 3.971 -8.016 -4.266 1 91.81 54 GLU B CA 1
ATOM 1528 C C . GLU B 1 54 ? 3.301 -7.754 -5.613 1 91.81 54 GLU B C 1
ATOM 1530 O O . GLU B 1 54 ? 2.889 -8.695 -6.297 1 91.81 54 GLU B O 1
ATOM 1535 N N . ARG B 1 55 ? 3.332 -6.531 -6.039 1 90.88 55 ARG B N 1
ATOM 1536 C CA . ARG B 1 55 ? 2.703 -6.145 -7.297 1 90.88 55 ARG B CA 1
ATOM 1537 C C . ARG B 1 55 ? 3.451 -6.73 -8.492 1 90.88 55 ARG B C 1
ATOM 1539 O O . ARG B 1 55 ? 2.834 -7.25 -9.422 1 90.88 55 ARG B O 1
ATOM 1546 N N . GLU B 1 56 ? 4.73 -6.641 -8.438 1 91.06 56 GLU B N 1
ATOM 1547 C CA . GLU B 1 56 ? 5.512 -7.188 -9.539 1 91.06 56 GLU B CA 1
ATOM 1548 C C . GLU B 1 56 ? 5.328 -8.695 -9.648 1 91.06 56 GLU B C 1
ATOM 1550 O O . GLU B 1 56 ? 5.234 -9.242 -10.75 1 91.06 56 GLU B O 1
ATOM 1555 N N . VAL B 1 57 ? 5.34 -9.336 -8.523 1 90.44 57 VAL B N 1
ATOM 1556 C CA . VAL B 1 57 ? 5.156 -10.781 -8.523 1 90.44 57 VAL B CA 1
ATOM 1557 C C . VAL B 1 57 ? 3.791 -11.133 -9.117 1 90.44 57 VAL B C 1
ATOM 1559 O O . VAL B 1 57 ? 3.684 -12 -9.984 1 90.44 57 VAL B O 1
ATOM 1562 N N . LEU B 1 58 ? 2.822 -10.461 -8.688 1 87.25 58 LEU B N 1
ATOM 1563 C CA . LEU B 1 58 ? 1.459 -10.734 -9.125 1 87.25 58 LEU B CA 1
ATOM 1564 C C . LEU B 1 58 ? 1.311 -10.484 -10.625 1 87.25 58 LEU B C 1
ATOM 1566 O O . LEU B 1 58 ? 0.806 -11.336 -11.352 1 87.25 58 LEU B O 1
ATOM 1570 N N . ARG B 1 59 ? 1.76 -9.367 -11.086 1 83.44 59 ARG B N 1
ATOM 1571 C CA . ARG B 1 59 ? 1.526 -8.938 -12.461 1 83.44 59 ARG B CA 1
ATOM 1572 C C . ARG B 1 59 ? 2.344 -9.766 -13.445 1 83.44 59 ARG B C 1
ATOM 1574 O O . ARG B 1 59 ? 1.885 -10.062 -14.547 1 83.44 59 ARG B O 1
ATOM 1581 N N . SER B 1 60 ? 3.492 -10.188 -13.086 1 81.94 60 SER B N 1
ATOM 1582 C CA . SER B 1 60 ? 4.379 -10.859 -14.039 1 81.94 60 SER B CA 1
ATOM 1583 C C . SER B 1 60 ? 4.18 -12.367 -14.016 1 81.94 60 SER B C 1
ATOM 1585 O O . SER B 1 60 ? 4.141 -13.016 -15.062 1 81.94 60 SER B O 1
ATOM 1587 N N . CYS B 1 61 ? 4.148 -12.977 -12.867 1 73.12 61 CYS B N 1
ATOM 1588 C CA . CYS B 1 61 ? 4.184 -14.43 -12.758 1 73.12 61 CYS B CA 1
ATOM 1589 C C . CYS B 1 61 ? 2.797 -15.023 -12.969 1 73.12 61 CYS B C 1
ATOM 1591 O O . CYS B 1 61 ? 2.65 -16.047 -13.641 1 73.12 61 CYS B O 1
ATOM 1593 N N . LEU B 1 62 ? 1.911 -14.367 -12.422 1 70.56 62 LEU B N 1
ATOM 1594 C CA . LEU B 1 62 ? 0.582 -14.969 -12.477 1 70.56 62 LEU B CA 1
ATOM 1595 C C . LEU B 1 62 ? -0.126 -14.594 -13.781 1 70.56 62 LEU B C 1
ATOM 1597 O O . LEU B 1 62 ? -0.828 -15.422 -14.367 1 70.56 62 LEU B O 1
ATOM 1601 N N . PHE B 1 63 ? 0.284 -13.445 -14.258 1 66.69 63 PHE B N 1
ATOM 1602 C CA . PHE B 1 63 ? -0.405 -13 -15.461 1 66.69 63 PHE B CA 1
ATOM 1603 C C . PHE B 1 63 ? 0.321 -13.484 -16.719 1 66.69 63 PHE B C 1
ATOM 1605 O O . PHE B 1 63 ? -0.314 -13.875 -17.688 1 66.69 63 PHE B O 1
ATOM 1612 N N . LYS B 1 64 ? 1.579 -13.508 -16.578 1 70.31 64 LYS B N 1
ATOM 1613 C CA . LYS B 1 64 ? 2.316 -13.875 -17.781 1 70.31 64 LYS B CA 1
ATOM 1614 C C . LYS B 1 64 ? 2.641 -15.367 -17.781 1 70.31 64 LYS B C 1
ATOM 1616 O O . LYS B 1 64 ? 3.303 -15.859 -18.703 1 70.31 64 LYS B O 1
ATOM 1621 N N . LYS B 1 65 ? 2.088 -16.047 -16.812 1 71.94 65 LYS B N 1
ATOM 1622 C CA . LYS B 1 65 ? 2.219 -17.5 -16.672 1 71.94 65 LYS B CA 1
ATOM 1623 C C . LYS B 1 65 ? 3.686 -17.922 -16.656 1 71.94 65 LYS B C 1
ATOM 1625 O O . LYS B 1 65 ? 4.062 -18.906 -17.297 1 71.94 65 LYS B O 1
ATOM 1630 N N . LEU B 1 66 ? 4.469 -17.016 -16.109 1 72.44 66 LEU B N 1
ATOM 1631 C CA . LEU B 1 66 ? 5.863 -17.391 -15.898 1 72.44 66 LEU B CA 1
ATOM 1632 C C . LEU B 1 66 ? 6.008 -18.297 -14.688 1 72.44 66 LEU B C 1
ATOM 1634 O O . LEU B 1 66 ? 5.383 -18.062 -13.656 1 72.44 66 LEU B O 1
ATOM 1638 N N . PRO B 1 67 ? 6.734 -19.422 -14.977 1 78.38 67 PRO B N 1
ATOM 1639 C CA . PRO B 1 67 ? 6.91 -20.312 -13.82 1 78.38 67 PRO B CA 1
ATOM 1640 C C . PRO B 1 67 ? 7.68 -19.641 -12.68 1 78.38 67 PRO B C 1
ATOM 1642 O O . PRO B 1 67 ? 8.828 -19.234 -12.867 1 78.38 67 PRO B O 1
ATOM 1645 N N . ILE B 1 68 ? 7.082 -19.531 -11.461 1 78.94 68 ILE B N 1
ATOM 1646 C CA . ILE B 1 68 ? 7.633 -18.781 -10.328 1 78.94 68 ILE B CA 1
ATOM 1647 C C . ILE B 1 68 ? 8.93 -19.453 -9.867 1 78.94 68 ILE B C 1
ATOM 1649 O O . ILE B 1 68 ? 9.805 -18.797 -9.297 1 78.94 68 ILE B O 1
ATOM 1653 N N . THR B 1 69 ? 9.094 -20.703 -10.148 1 82.31 69 THR B N 1
ATOM 1654 C CA . THR B 1 69 ? 10.266 -21.453 -9.711 1 82.31 69 THR B CA 1
ATOM 1655 C C . THR B 1 69 ? 11.445 -21.219 -10.656 1 82.31 69 THR B C 1
ATOM 1657 O O . THR B 1 69 ? 12.602 -21.359 -10.266 1 82.31 69 THR B O 1
ATOM 1660 N N . LYS B 1 70 ? 11.133 -20.781 -11.828 1 86.94 70 LYS B N 1
ATOM 1661 C CA . LYS B 1 70 ? 12.195 -20.641 -12.82 1 86.94 70 LYS B CA 1
ATOM 1662 C C . LYS B 1 70 ? 12.453 -19.172 -13.133 1 86.94 70 LYS B C 1
ATOM 1664 O O . LYS B 1 70 ? 13.484 -18.828 -13.711 1 86.94 70 LYS B O 1
ATOM 1669 N N . THR B 1 71 ? 11.508 -18.344 -12.82 1 92.44 71 THR B N 1
ATOM 1670 C CA . THR B 1 71 ? 11.648 -16.922 -13.07 1 92.44 71 THR B CA 1
ATOM 1671 C C . THR B 1 71 ? 12.555 -16.281 -12.031 1 92.44 71 THR B C 1
ATOM 1673 O O . THR B 1 71 ? 12.461 -16.578 -10.836 1 92.44 71 THR B O 1
ATOM 1676 N N . LYS B 1 72 ? 13.492 -15.5 -12.562 1 95.94 72 LYS B N 1
ATOM 1677 C CA . LYS B 1 72 ? 14.445 -14.844 -11.672 1 95.94 72 LYS B CA 1
ATOM 1678 C C . LYS B 1 72 ? 13.938 -13.484 -11.227 1 95.94 72 LYS B C 1
ATOM 1680 O O . LYS B 1 72 ? 13.156 -12.844 -11.938 1 95.94 72 LYS B O 1
ATOM 1685 N N . ALA B 1 73 ? 14.438 -13.008 -10.047 1 96.56 73 ALA B N 1
ATOM 1686 C CA . ALA B 1 73 ? 14.07 -11.711 -9.5 1 96.56 73 ALA B CA 1
ATOM 1687 C C . ALA B 1 73 ? 14.336 -10.594 -10.508 1 96.56 73 ALA B C 1
ATOM 1689 O O . ALA B 1 73 ? 13.5 -9.703 -10.695 1 96.56 73 ALA B O 1
ATOM 1690 N N . GLU B 1 74 ? 15.43 -10.648 -11.227 1 96.5 74 GLU B N 1
ATOM 1691 C CA . GLU B 1 74 ? 15.797 -9.586 -12.156 1 96.5 74 GLU B CA 1
ATOM 1692 C C . GLU B 1 74 ? 14.836 -9.531 -13.336 1 96.5 74 GLU B C 1
ATOM 1694 O O . GLU B 1 74 ? 14.695 -8.484 -13.984 1 96.5 74 GLU B O 1
ATOM 1699 N N . ASP B 1 75 ? 14.164 -10.609 -13.648 1 94.69 75 ASP B N 1
ATOM 1700 C CA . ASP B 1 75 ? 13.258 -10.688 -14.789 1 94.69 75 ASP B CA 1
ATOM 1701 C C . ASP B 1 75 ? 11.977 -9.898 -14.531 1 94.69 75 ASP B C 1
ATOM 1703 O O . ASP B 1 75 ? 11.289 -9.492 -15.469 1 94.69 75 ASP B O 1
ATOM 1707 N N . ILE B 1 76 ? 11.68 -9.648 -13.234 1 94.25 76 ILE B N 1
ATOM 1708 C CA . ILE B 1 76 ? 10.383 -9.039 -12.945 1 94.25 76 ILE B CA 1
ATOM 1709 C C . ILE B 1 76 ? 10.586 -7.762 -12.141 1 94.25 76 ILE B C 1
ATOM 1711 O O . ILE B 1 76 ? 9.633 -7 -11.93 1 94.25 76 ILE B O 1
ATOM 1715 N N . ALA B 1 77 ? 11.828 -7.52 -11.734 1 96.06 77 ALA B N 1
ATOM 1716 C CA . ALA B 1 77 ? 12.102 -6.375 -10.867 1 96.06 77 ALA B CA 1
ATOM 1717 C C . ALA B 1 77 ? 11.703 -5.066 -11.555 1 96.06 77 ALA B C 1
ATOM 1719 O O . ALA B 1 77 ? 11.922 -4.898 -12.758 1 96.06 77 ALA B O 1
ATOM 1720 N N . TYR B 1 78 ? 11.031 -4.234 -10.797 1 96 78 TYR B N 1
ATOM 1721 C CA . TYR B 1 78 ? 10.867 -2.861 -11.258 1 96 78 TYR B CA 1
ATOM 1722 C C . TYR B 1 78 ? 12.195 -2.109 -11.203 1 96 78 TYR B C 1
ATOM 1724 O O . TYR B 1 78 ? 12.758 -1.915 -10.125 1 96 78 TYR B O 1
ATOM 1732 N N . LYS B 1 79 ? 12.672 -1.634 -12.328 1 95.81 79 LYS B N 1
ATOM 1733 C CA . LYS B 1 79 ? 14.047 -1.145 -12.422 1 95.81 79 LYS B CA 1
ATOM 1734 C C . LYS B 1 79 ? 14.102 0.375 -12.281 1 95.81 79 LYS B C 1
ATOM 1736 O O . LYS B 1 79 ? 15.156 0.942 -12.008 1 95.81 79 LYS B O 1
ATOM 1741 N N . ASP B 1 80 ? 12.977 1.08 -12.469 1 94.38 80 ASP B N 1
ATOM 1742 C CA . ASP B 1 80 ? 12.938 2.533 -12.344 1 94.38 80 ASP B CA 1
ATOM 1743 C C . ASP B 1 80 ? 12.562 2.953 -10.922 1 94.38 80 ASP B C 1
ATOM 1745 O O . ASP B 1 80 ? 11.641 3.746 -10.727 1 94.38 80 ASP B O 1
ATOM 1749 N N . VAL B 1 81 ? 13.344 2.424 -9.984 1 93.69 81 VAL B N 1
ATOM 1750 C CA . VAL B 1 81 ? 13.023 2.648 -8.578 1 93.69 81 VAL B CA 1
ATOM 1751 C C . VAL B 1 81 ? 13.406 4.07 -8.18 1 93.69 81 VAL B C 1
ATOM 1753 O O . VAL B 1 81 ? 14.422 4.598 -8.641 1 93.69 81 VAL B O 1
ATOM 1756 N N . SER B 1 82 ? 12.641 4.648 -7.379 1 95.5 82 SER B N 1
ATOM 1757 C CA . SER B 1 82 ? 12.906 5.992 -6.879 1 95.5 82 SER B CA 1
ATOM 1758 C C . SER B 1 82 ? 13.875 5.961 -5.699 1 95.5 82 SER B C 1
ATOM 1760 O O . SER B 1 82 ? 13.719 5.148 -4.785 1 95.5 82 SER B O 1
ATOM 1762 N N . VAL B 1 83 ? 14.836 6.812 -5.777 1 96.69 83 VAL B N 1
ATOM 1763 C CA . VAL B 1 83 ? 15.859 6.91 -4.742 1 96.69 83 VAL B CA 1
ATOM 1764 C C . VAL B 1 83 ? 15.844 8.305 -4.121 1 96.69 83 VAL B C 1
ATOM 1766 O O . VAL B 1 83 ? 15.914 9.305 -4.836 1 96.69 83 VAL B O 1
ATOM 1769 N N . LEU B 1 84 ? 15.719 8.336 -2.844 1 97.81 84 LEU B N 1
ATOM 1770 C CA . LEU B 1 84 ? 15.695 9.602 -2.119 1 97.81 84 LEU B CA 1
ATOM 1771 C C . LEU B 1 84 ? 16.812 9.656 -1.084 1 97.81 84 LEU B C 1
ATOM 1773 O O . LEU B 1 84 ? 17.344 8.617 -0.671 1 97.81 84 LEU B O 1
ATOM 1777 N N . SER B 1 85 ? 17.141 10.883 -0.709 1 97.88 85 SER B N 1
ATOM 1778 C CA . SER B 1 85 ? 18.094 11.094 0.378 1 97.88 85 SER B CA 1
ATOM 1779 C C . SER B 1 85 ? 17.406 11.047 1.735 1 97.88 85 SER B C 1
ATOM 1781 O O . SER B 1 85 ? 16.266 11.5 1.869 1 97.88 85 SER B O 1
ATOM 1783 N N . ILE B 1 86 ? 18.156 10.602 2.764 1 95.94 86 ILE B N 1
ATOM 1784 C CA . ILE B 1 86 ? 17.625 10.578 4.121 1 95.94 86 ILE B CA 1
ATOM 1785 C C . ILE B 1 86 ? 17.312 12 4.578 1 95.94 86 ILE B C 1
ATOM 1787 O O . ILE B 1 86 ? 16.531 12.203 5.52 1 95.94 86 ILE B O 1
ATOM 1791 N N . ASN B 1 87 ? 17.844 12.992 3.795 1 96.44 87 ASN B N 1
ATOM 1792 C CA . ASN B 1 87 ? 17.672 14.398 4.16 1 96.44 87 ASN B CA 1
ATOM 1793 C C . ASN B 1 87 ? 16.594 15.07 3.322 1 96.44 87 ASN B C 1
ATOM 1795 O O . ASN B 1 87 ? 16.359 16.266 3.447 1 96.44 8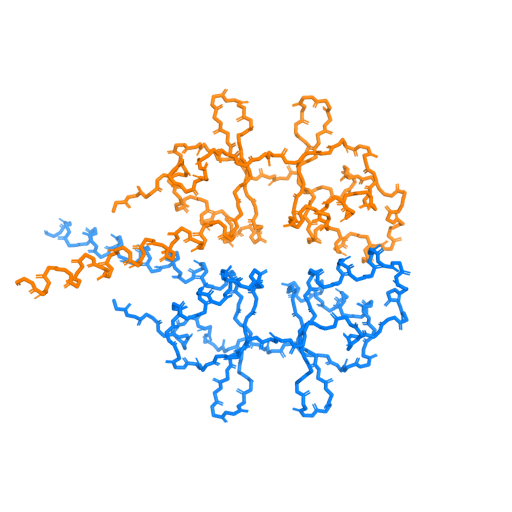7 ASN B O 1
ATOM 1799 N N . ASP B 1 88 ? 15.969 14.305 2.449 1 96.44 88 ASP B N 1
ATOM 1800 C CA . ASP B 1 88 ? 14.836 14.836 1.698 1 96.44 88 ASP B CA 1
ATOM 1801 C C . ASP B 1 88 ? 13.609 15 2.592 1 96.44 88 ASP B C 1
ATOM 1803 O O . ASP B 1 88 ? 13.445 14.273 3.574 1 96.44 88 ASP B O 1
ATOM 1807 N N . PRO B 1 89 ? 12.773 15.977 2.289 1 94.88 89 PRO B N 1
ATOM 1808 C CA . PRO B 1 89 ? 11.492 16.078 3 1 94.88 89 PRO B CA 1
ATOM 1809 C C . PRO B 1 89 ? 10.578 14.883 2.725 1 94.88 89 PRO B C 1
ATOM 1811 O O . PRO B 1 89 ? 10.578 14.344 1.614 1 94.88 89 PRO B O 1
ATOM 1814 N N . ILE B 1 90 ? 9.812 14.5 3.693 1 94.38 90 ILE B N 1
ATOM 1815 C CA . ILE B 1 90 ? 8.906 13.352 3.594 1 94.38 90 ILE B CA 1
ATOM 1816 C C . ILE B 1 90 ? 7.895 13.594 2.477 1 94.38 90 ILE B C 1
ATOM 1818 O O . ILE B 1 90 ? 7.445 12.648 1.823 1 94.38 90 ILE B O 1
ATOM 1822 N N . GLU B 1 91 ? 7.582 14.844 2.164 1 93.69 91 GLU B N 1
ATOM 1823 C CA . GLU B 1 91 ? 6.633 15.18 1.108 1 93.69 91 GLU B CA 1
ATOM 1824 C C . GLU B 1 91 ? 7.121 14.688 -0.251 1 93.69 91 GLU B C 1
ATOM 1826 O O . GLU B 1 91 ? 6.312 14.312 -1.105 1 93.69 91 GLU B O 1
ATOM 1831 N N . LYS B 1 92 ? 8.391 14.727 -0.375 1 95.44 92 LYS B N 1
ATOM 1832 C CA . LYS B 1 92 ? 8.945 14.211 -1.622 1 95.44 92 LYS B CA 1
ATOM 1833 C C . LYS B 1 92 ? 8.625 12.727 -1.796 1 95.44 92 LYS B C 1
ATOM 1835 O O . LYS B 1 92 ? 8.281 12.289 -2.895 1 95.44 92 LYS B O 1
ATOM 1840 N N . ALA B 1 93 ? 8.742 11.984 -0.724 1 96.44 93 ALA B N 1
ATOM 1841 C CA . ALA B 1 93 ? 8.383 10.57 -0.758 1 96.44 93 ALA B CA 1
ATOM 1842 C C . ALA B 1 93 ? 6.895 10.391 -1.054 1 96.44 93 ALA B C 1
ATOM 1844 O O . ALA B 1 93 ? 6.52 9.547 -1.875 1 96.44 93 ALA B O 1
ATOM 1845 N N . MET B 1 94 ? 6.074 11.195 -0.415 1 96 94 MET B N 1
ATOM 1846 C CA . MET B 1 94 ? 4.629 11.125 -0.629 1 96 94 MET B CA 1
ATOM 1847 C C . MET B 1 94 ? 4.285 11.383 -2.094 1 96 94 MET B C 1
ATOM 1849 O O . MET B 1 94 ? 3.467 10.672 -2.676 1 96 94 MET B O 1
ATOM 1853 N N . GLU B 1 95 ? 4.93 12.398 -2.678 1 96.62 95 GLU B N 1
ATOM 1854 C CA . GLU B 1 95 ? 4.688 12.758 -4.07 1 96.62 95 GLU B CA 1
ATOM 1855 C C . GLU B 1 95 ? 5.082 11.625 -5.012 1 96.62 95 GLU B C 1
ATOM 1857 O O . GLU B 1 95 ? 4.328 11.281 -5.926 1 96.62 95 GLU B O 1
ATOM 1862 N N . ILE B 1 96 ? 6.18 11.07 -4.77 1 96.81 96 ILE B N 1
ATOM 1863 C CA . ILE B 1 96 ? 6.707 10.016 -5.621 1 96.81 96 ILE B CA 1
ATOM 1864 C C . ILE B 1 96 ? 5.805 8.789 -5.535 1 96.81 96 ILE B C 1
ATOM 1866 O O . ILE B 1 96 ? 5.422 8.219 -6.559 1 96.81 96 ILE B O 1
ATOM 1870 N N . ILE B 1 97 ? 5.465 8.383 -4.305 1 96.88 97 ILE B N 1
ATOM 1871 C CA . ILE B 1 97 ? 4.621 7.215 -4.09 1 96.88 97 ILE B CA 1
ATOM 1872 C C . ILE B 1 97 ? 3.27 7.418 -4.766 1 96.88 97 ILE B C 1
ATOM 1874 O O . ILE B 1 97 ? 2.773 6.527 -5.457 1 96.88 97 ILE B O 1
ATOM 1878 N N . THR B 1 98 ? 2.746 8.602 -4.633 1 95.12 98 THR B N 1
ATOM 1879 C CA . THR B 1 98 ? 1.438 8.906 -5.195 1 95.12 98 THR B CA 1
ATOM 1880 C C . THR B 1 98 ? 1.501 8.938 -6.723 1 95.12 98 THR B C 1
ATOM 1882 O O . THR B 1 98 ? 0.643 8.367 -7.395 1 95.12 98 THR B O 1
ATOM 1885 N N . LYS B 1 99 ? 2.508 9.555 -7.262 1 94.38 99 LYS B N 1
ATOM 1886 C CA . LYS B 1 99 ? 2.641 9.75 -8.703 1 94.38 99 LYS B CA 1
ATOM 1887 C C . LYS B 1 99 ? 2.928 8.43 -9.406 1 94.38 99 LYS B C 1
ATOM 1889 O O . LYS B 1 99 ? 2.363 8.148 -10.469 1 94.38 99 LYS B O 1
ATOM 1894 N N . THR B 1 100 ? 3.748 7.613 -8.867 1 92.75 100 THR B N 1
ATOM 1895 C CA . THR B 1 100 ? 4.199 6.387 -9.523 1 92.75 100 THR B CA 1
ATOM 1896 C C . THR B 1 100 ? 3.268 5.227 -9.195 1 92.75 100 THR B C 1
ATOM 1898 O O . THR B 1 100 ? 3.316 4.184 -9.852 1 92.75 100 THR B O 1
ATOM 1901 N N . LYS B 1 101 ? 2.518 5.328 -8.133 1 91.06 101 LYS B N 1
ATOM 1902 C CA . LYS B 1 101 ? 1.657 4.277 -7.594 1 91.06 101 LYS B CA 1
ATOM 1903 C C . LYS B 1 101 ? 2.479 3.082 -7.121 1 91.06 101 LYS B C 1
ATOM 1905 O O . LYS B 1 101 ? 2.02 1.94 -7.195 1 91.06 101 LYS B O 1
ATOM 1910 N N . ARG B 1 102 ? 3.744 3.422 -6.797 1 93.31 102 ARG B N 1
ATOM 1911 C CA . ARG B 1 102 ? 4.621 2.443 -6.16 1 93.31 102 ARG B CA 1
ATOM 1912 C C . ARG B 1 102 ? 4.75 2.709 -4.664 1 93.31 102 ARG B C 1
ATOM 1914 O O . ARG B 1 102 ? 5.008 3.84 -4.25 1 93.31 102 ARG B O 1
ATOM 1921 N N . ARG B 1 103 ? 4.73 1.654 -3.865 1 95.19 103 ARG B N 1
ATOM 1922 C CA . ARG B 1 103 ? 4.516 1.798 -2.43 1 95.19 103 ARG B CA 1
ATOM 1923 C C . ARG B 1 103 ? 5.84 1.966 -1.691 1 95.19 103 ARG B C 1
ATOM 1925 O O . ARG B 1 103 ? 5.855 2.236 -0.489 1 95.19 103 ARG B O 1
ATOM 1932 N N . HIS B 1 104 ? 6.941 1.776 -2.43 1 96.62 104 HIS B N 1
ATOM 1933 C CA . HIS B 1 104 ? 8.242 1.786 -1.765 1 96.62 104 HIS B CA 1
ATOM 1934 C C . HIS B 1 104 ? 9.211 2.727 -2.467 1 96.62 104 HIS B C 1
ATOM 1936 O O . HIS B 1 104 ? 9.219 2.816 -3.697 1 96.62 104 HIS B O 1
ATOM 1942 N N . VAL B 1 105 ? 10.031 3.387 -1.669 1 97.19 105 VAL B N 1
ATOM 1943 C CA . VAL B 1 105 ? 11.141 4.18 -2.174 1 97.19 105 VAL B CA 1
ATOM 1944 C C . VAL B 1 105 ? 12.43 3.779 -1.456 1 97.19 105 VAL B C 1
ATOM 1946 O O . VAL B 1 105 ? 12.398 3.363 -0.295 1 97.19 105 VAL B O 1
ATOM 1949 N N . LEU B 1 106 ? 13.523 3.82 -2.176 1 97.94 106 LEU B N 1
ATOM 1950 C CA . LEU B 1 106 ? 14.828 3.574 -1.569 1 97.94 106 LEU B CA 1
ATOM 1951 C C . LEU B 1 106 ? 15.391 4.852 -0.954 1 97.94 106 LEU B C 1
ATOM 1953 O O . LEU B 1 106 ? 15.266 5.934 -1.532 1 97.94 106 LEU B O 1
ATOM 1957 N N . VAL B 1 107 ? 15.992 4.703 0.186 1 97.88 107 VAL B N 1
ATOM 1958 C CA . VAL B 1 107 ? 16.562 5.848 0.884 1 97.88 107 VAL B CA 1
ATOM 1959 C C . VAL B 1 107 ? 18.078 5.676 0.994 1 97.88 107 VAL B C 1
ATOM 1961 O O . VAL B 1 107 ? 18.562 4.648 1.479 1 97.88 107 VAL B O 1
ATOM 1964 N N . MET B 1 108 ? 18.734 6.637 0.543 1 97.31 108 MET B N 1
ATOM 1965 C CA . MET B 1 108 ? 20.203 6.613 0.548 1 97.31 108 MET B CA 1
ATOM 1966 C C . MET B 1 108 ? 20.75 7.598 1.575 1 97.31 108 MET B C 1
ATOM 1968 O O . MET B 1 108 ? 20.141 8.625 1.849 1 97.31 108 MET B O 1
ATOM 1972 N N . ASP B 1 109 ? 21.875 7.234 2.184 1 95.88 109 ASP B N 1
ATOM 1973 C CA . ASP B 1 109 ? 22.703 8.109 3.012 1 95.88 109 ASP B CA 1
ATOM 1974 C C . ASP B 1 109 ? 24.172 7.969 2.652 1 95.88 109 ASP B C 1
ATOM 1976 O O . ASP B 1 109 ? 24.75 6.891 2.787 1 95.88 109 ASP B O 1
ATOM 1980 N N . LYS B 1 110 ? 24.797 9.094 2.178 1 95.12 110 LYS B N 1
ATOM 1981 C CA . LYS B 1 110 ? 26.203 9.102 1.813 1 95.12 110 LYS B CA 1
ATOM 1982 C C . LYS B 1 110 ? 26.531 7.961 0.859 1 95.12 110 LYS B C 1
ATOM 1984 O O . LYS B 1 110 ? 27.484 7.207 1.086 1 95.12 110 LYS B O 1
ATOM 1989 N N . GLY B 1 111 ? 25.641 7.684 -0.116 1 92.44 111 GLY B N 1
ATOM 1990 C CA . GLY B 1 111 ? 25.875 6.734 -1.191 1 92.44 111 GLY B CA 1
ATOM 1991 C C . GLY B 1 111 ? 25.516 5.309 -0.827 1 92.44 111 GLY B C 1
ATOM 1992 O O . GLY B 1 111 ? 25.688 4.395 -1.638 1 92.44 111 GLY B O 1
ATOM 1993 N N . GLN B 1 112 ? 25.016 5.121 0.33 1 94.94 112 GLN B N 1
ATOM 1994 C CA . GLN B 1 112 ? 24.656 3.781 0.784 1 94.94 112 GLN B CA 1
ATOM 1995 C C . GLN B 1 112 ? 23.141 3.648 0.958 1 94.94 112 GLN B C 1
ATOM 1997 O O . GLN B 1 112 ? 22.484 4.578 1.427 1 94.94 112 GLN B O 1
ATOM 2002 N N . LEU B 1 113 ? 22.656 2.512 0.555 1 96.75 113 LEU B N 1
ATOM 2003 C CA . LEU B 1 113 ? 21.25 2.201 0.817 1 96.75 113 LEU B CA 1
ATOM 2004 C C . LEU B 1 113 ? 21.031 1.946 2.303 1 96.75 113 LEU B C 1
ATOM 2006 O O . LEU B 1 113 ? 21.562 0.987 2.863 1 96.75 113 LEU B O 1
ATOM 2010 N N . VAL B 1 114 ? 20.203 2.816 2.922 1 95.75 114 VAL B N 1
ATOM 2011 C CA . VAL B 1 114 ? 20.094 2.713 4.375 1 95.75 114 VAL B CA 1
ATOM 2012 C C . VAL B 1 114 ? 18.703 2.254 4.77 1 95.75 114 VAL B C 1
ATOM 2014 O O . VAL B 1 114 ? 18.469 1.839 5.906 1 95.75 114 VAL B O 1
ATOM 2017 N N . ALA B 1 115 ? 17.719 2.355 3.826 1 96.81 115 ALA B N 1
ATOM 2018 C CA . ALA B 1 115 ? 16.359 1.946 4.188 1 96.81 115 ALA B CA 1
ATOM 2019 C C . ALA B 1 115 ? 15.492 1.779 2.949 1 96.81 115 ALA B C 1
ATOM 2021 O O . ALA B 1 115 ? 15.82 2.291 1.877 1 96.81 115 ALA B O 1
ATOM 2022 N N . VAL B 1 116 ? 14.523 1.019 3.051 1 96.88 116 VAL B N 1
ATOM 2023 C CA . VAL B 1 116 ? 13.367 1.035 2.168 1 96.88 116 VAL B CA 1
ATOM 2024 C C . VAL B 1 116 ? 12.18 1.666 2.891 1 96.88 116 VAL B C 1
ATOM 2026 O O . VAL B 1 116 ? 11.75 1.182 3.941 1 96.88 116 VAL B O 1
ATOM 2029 N N . LEU B 1 117 ? 11.711 2.771 2.4 1 96.56 117 LEU B N 1
ATOM 2030 C CA . LEU B 1 117 ? 10.57 3.475 2.986 1 96.56 117 LEU B CA 1
ATOM 2031 C C . LEU B 1 117 ? 9.273 3.104 2.273 1 96.56 117 LEU B C 1
ATOM 2033 O O . LEU B 1 117 ? 9.172 3.238 1.053 1 96.56 117 LEU B O 1
ATOM 2037 N N . SER B 1 118 ? 8.328 2.605 3.02 1 95.94 118 SER B N 1
ATOM 2038 C CA . SER B 1 118 ? 7.062 2.18 2.436 1 95.94 118 SER B CA 1
ATOM 2039 C C . SER B 1 118 ? 5.965 3.211 2.678 1 95.94 118 SER B C 1
ATOM 2041 O O . SER B 1 118 ? 6.121 4.105 3.512 1 95.94 118 SER B O 1
ATOM 2043 N N . ILE B 1 119 ? 4.879 3.057 1.922 1 96.56 119 ILE B N 1
ATOM 2044 C CA . ILE B 1 119 ? 3.701 3.896 2.113 1 96.56 119 ILE B CA 1
ATOM 2045 C C . ILE B 1 119 ? 3.154 3.705 3.527 1 96.56 119 ILE B C 1
ATOM 2047 O O . ILE B 1 119 ? 2.641 4.648 4.133 1 96.56 119 ILE B O 1
ATOM 2051 N N . GLY B 1 120 ? 3.287 2.498 4.086 1 95.25 120 GLY B N 1
ATOM 2052 C CA . GLY B 1 120 ? 2.883 2.256 5.461 1 95.25 120 GLY B CA 1
ATOM 2053 C C . GLY B 1 120 ? 3.689 3.051 6.469 1 95.25 120 GLY B C 1
ATOM 2054 O O . GLY B 1 120 ? 3.143 3.553 7.453 1 95.25 120 GLY B O 1
ATOM 2055 N N . ASP B 1 121 ? 4.969 3.121 6.254 1 93.94 121 ASP B N 1
ATOM 2056 C CA . ASP B 1 121 ? 5.832 3.928 7.113 1 93.94 121 ASP B CA 1
ATOM 2057 C C . ASP B 1 121 ? 5.387 5.387 7.121 1 93.94 121 ASP B C 1
ATOM 2059 O O . ASP B 1 121 ? 5.352 6.027 8.172 1 93.94 121 ASP B O 1
ATOM 2063 N N . VAL B 1 122 ? 5.113 5.859 5.887 1 95.12 122 VAL B N 1
ATOM 2064 C CA . VAL B 1 122 ? 4.711 7.254 5.727 1 95.12 122 VAL B CA 1
ATOM 2065 C C . VAL B 1 122 ? 3.404 7.504 6.484 1 95.12 122 VAL B C 1
ATOM 2067 O O . VAL B 1 122 ? 3.301 8.453 7.258 1 95.12 122 VAL B O 1
ATOM 2070 N N . LEU B 1 123 ? 2.467 6.621 6.273 1 94.94 123 LEU B N 1
ATOM 2071 C CA . LEU B 1 123 ? 1.176 6.785 6.934 1 94.94 123 LEU B CA 1
ATOM 2072 C C . LEU B 1 123 ? 1.325 6.715 8.445 1 94.94 123 LEU B C 1
ATOM 2074 O O . LEU B 1 123 ? 0.715 7.5 9.172 1 94.94 123 LEU B O 1
ATOM 2078 N N . TYR B 1 124 ? 2.119 5.758 8.898 1 93.44 124 TYR B N 1
ATOM 2079 C CA . TYR B 1 124 ? 2.371 5.629 10.328 1 93.44 124 TYR B CA 1
ATOM 2080 C C . TYR B 1 124 ? 2.898 6.934 10.914 1 93.44 124 TYR B C 1
ATOM 2082 O O . TYR B 1 124 ? 2.416 7.398 11.953 1 93.44 124 TYR B O 1
ATOM 2090 N N . HIS B 1 125 ? 3.811 7.477 10.281 1 91.19 125 HIS B N 1
ATOM 2091 C CA . HIS B 1 125 ? 4.422 8.711 10.758 1 91.19 125 HIS B CA 1
ATOM 2092 C C . HIS B 1 125 ? 3.408 9.852 10.773 1 91.19 125 HIS B C 1
ATOM 2094 O O . HIS B 1 125 ? 3.363 10.641 11.719 1 91.19 125 HIS B O 1
ATOM 2100 N N . LEU B 1 126 ? 2.629 9.93 9.703 1 89.19 126 LEU B N 1
ATOM 2101 C CA . LEU B 1 126 ? 1.621 10.977 9.609 1 89.19 126 LEU B CA 1
ATOM 2102 C C . LEU B 1 126 ? 0.583 10.836 10.719 1 89.19 126 LEU B C 1
ATOM 2104 O O . LEU B 1 126 ? 0.124 11.836 11.281 1 89.19 126 LEU B O 1
ATOM 2108 N N . LEU B 1 127 ? 0.229 9.641 11.039 1 89.12 127 LEU B N 1
ATOM 2109 C CA . LEU B 1 127 ? -0.727 9.367 12.109 1 89.12 127 LEU B CA 1
ATOM 2110 C C . LEU B 1 127 ? -0.158 9.781 13.461 1 89.12 127 LEU B C 1
ATOM 2112 O O . LEU B 1 127 ? -0.858 10.383 14.273 1 89.12 127 LEU B O 1
ATOM 2116 N N . GLU B 1 128 ? 1.081 9.461 13.688 1 87.44 128 GLU B N 1
ATOM 2117 C CA . GLU B 1 128 ? 1.739 9.812 14.938 1 87.44 128 GLU B CA 1
ATOM 2118 C C . GLU B 1 128 ? 1.876 11.32 15.086 1 87.44 128 GLU B C 1
ATOM 2120 O O . GLU B 1 128 ? 1.724 11.859 16.188 1 87.44 128 GLU B O 1
ATOM 2125 N N . ASP B 1 129 ? 2.162 11.984 14.023 1 81.88 129 ASP B N 1
ATOM 2126 C CA . ASP B 1 129 ? 2.281 13.438 14.031 1 81.88 129 ASP B CA 1
ATOM 2127 C C . ASP B 1 129 ? 0.952 14.094 14.391 1 81.88 129 ASP B C 1
ATOM 2129 O O . ASP B 1 129 ? 0.92 15.07 15.141 1 81.88 129 ASP B O 1
ATOM 2133 N N . LYS B 1 130 ? -0.063 13.641 13.875 1 78.75 130 LYS B N 1
ATOM 2134 C CA . LYS B 1 130 ? -1.384 14.188 14.172 1 78.75 130 LYS B CA 1
ATOM 2135 C C . LYS B 1 130 ? -1.749 13.969 15.641 1 78.75 130 LYS B C 1
ATOM 2137 O O . LYS B 1 130 ? -2.326 14.852 16.281 1 78.75 130 LYS B O 1
ATOM 2142 N N . LYS B 1 131 ? -1.435 12.875 16.125 1 79.94 131 LYS B N 1
ATOM 2143 C CA . LYS B 1 131 ? -1.693 12.586 17.531 1 79.94 131 LYS B CA 1
ATOM 2144 C C . LYS B 1 131 ? -0.922 13.547 18.438 1 79.94 131 LYS B C 1
ATOM 2146 O O . LYS B 1 131 ? -1.455 14.023 19.438 1 79.94 131 LYS B O 1
ATOM 2151 N N . ARG B 1 132 ? 0.242 13.844 18.047 1 74.56 132 ARG B N 1
ATOM 2152 C CA . ARG B 1 132 ? 1.081 14.742 18.828 1 74.56 132 ARG B CA 1
ATOM 2153 C C . ARG B 1 132 ? 0.503 16.156 18.844 1 74.56 132 ARG B C 1
ATOM 2155 O O . ARG B 1 132 ? 0.476 16.812 19.875 1 74.56 132 ARG B O 1
ATOM 2162 N N . VAL B 1 133 ? 0.009 16.516 17.688 1 71.38 133 VAL B N 1
ATOM 2163 C CA . VAL B 1 133 ? -0.563 17.859 17.578 1 71.38 133 VAL B CA 1
ATOM 2164 C C . VAL B 1 133 ? -1.832 17.953 18.422 1 71.38 133 VAL B C 1
ATOM 2166 O O . VAL B 1 133 ? -2.055 18.953 19.109 1 71.38 133 VAL B O 1
ATOM 2169 N N . ILE B 1 134 ? -2.58 16.906 18.422 1 70.62 134 ILE B N 1
ATOM 2170 C CA . ILE B 1 134 ? -3.828 16.891 19.188 1 70.62 134 ILE B CA 1
ATOM 2171 C C . ILE B 1 134 ? -3.525 16.891 20.672 1 70.62 134 ILE B C 1
ATOM 2173 O O . ILE B 1 134 ? -4.191 17.578 21.453 1 70.62 134 ILE B O 1
ATOM 2177 N N . GLU B 1 135 ? -2.576 16.156 20.984 1 71.94 135 GLU B N 1
ATOM 2178 C CA . GLU B 1 135 ? -2.164 16.125 22.391 1 71.94 135 GLU B CA 1
ATOM 2179 C C . GLU B 1 135 ? -1.661 17.484 22.859 1 71.94 135 GLU B C 1
ATOM 2181 O O . GLU B 1 135 ? -1.954 17.906 23.969 1 71.94 135 GLU B O 1
ATOM 2186 N N . HIS B 1 136 ? -0.903 18.188 22.031 1 67.62 136 HIS B N 1
ATOM 2187 C CA . HIS B 1 136 ? -0.38 19.516 22.359 1 67.62 136 HIS B CA 1
ATOM 2188 C C . HIS B 1 136 ? -1.507 20.531 22.484 1 67.62 136 HIS B C 1
ATOM 2190 O O . HIS B 1 136 ? -1.525 21.312 23.438 1 67.62 136 HIS B O 1
ATOM 2196 N N . LEU B 1 137 ? -2.41 20.438 21.594 1 66.44 137 LEU B N 1
ATOM 2197 C CA . LEU B 1 137 ? -3.537 21.359 21.625 1 66.44 137 LEU B CA 1
ATOM 2198 C C . LEU B 1 137 ? -4.406 21.109 22.844 1 66.44 137 LEU B C 1
ATOM 2200 O O . LEU B 1 137 ? -4.875 22.062 23.484 1 66.44 137 LEU B O 1
ATOM 2204 N N . GLU B 1 138 ? -4.566 19.844 23.156 1 69.69 138 GLU B N 1
ATOM 2205 C CA . GLU B 1 138 ? -5.359 19.484 24.344 1 69.69 138 GLU B CA 1
ATOM 2206 C C . GLU B 1 138 ? -4.668 19.922 25.625 1 69.69 138 GLU B C 1
ATOM 2208 O O . GLU B 1 138 ? -5.324 20.375 26.562 1 69.69 138 GLU B O 1
ATOM 2213 N N . ASN B 1 139 ? -3.395 19.859 25.688 1 72.5 139 ASN B N 1
ATOM 2214 C CA . ASN B 1 139 ? -2.623 20.312 26.844 1 72.5 139 ASN B CA 1
ATOM 2215 C C . ASN B 1 139 ? -2.637 21.828 26.984 1 72.5 139 ASN B C 1
ATOM 2217 O O . ASN B 1 139 ? -2.615 22.344 28.094 1 72.5 139 ASN B O 1
ATOM 2221 N N . TYR B 1 140 ? -2.645 22.5 25.906 1 66.81 140 TYR B N 1
ATOM 2222 C CA . TYR B 1 140 ? -2.705 23.969 25.906 1 66.81 140 TYR B CA 1
ATOM 2223 C C . TYR B 1 140 ? -4.074 24.453 26.359 1 66.81 140 TYR B C 1
ATOM 2225 O O . TYR B 1 140 ? -4.18 25.469 27.047 1 66.81 140 TYR B O 1
ATOM 2233 N N . ILE B 1 141 ? -5.09 23.672 26.062 1 65.56 141 ILE B N 1
ATOM 2234 C CA . ILE B 1 141 ? -6.449 24.062 26.422 1 65.56 141 ILE B CA 1
ATOM 2235 C C . ILE B 1 141 ? -6.715 23.703 27.891 1 65.56 141 ILE B C 1
ATOM 2237 O O . ILE B 1 141 ? -7.438 24.422 28.594 1 65.56 141 ILE B O 1
ATOM 2241 N N . ARG B 1 142 ? -6.238 22.672 28.234 1 65.06 142 ARG B N 1
ATOM 2242 C CA . ARG B 1 142 ? -6.473 22.25 29.609 1 65.06 142 ARG B CA 1
ATOM 2243 C C . ARG B 1 142 ? -5.719 23.125 30.594 1 65.06 142 ARG B C 1
ATOM 2245 O O . ARG B 1 142 ? -6.113 23.25 31.75 1 65.06 142 ARG B O 1
ATOM 2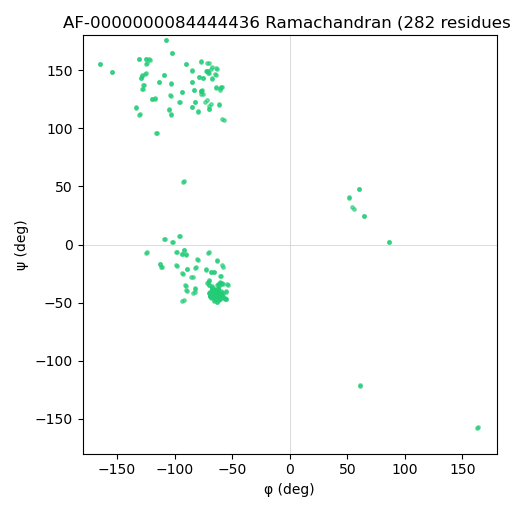252 N N . THR B 1 143 ? -4.871 24.047 30.125 1 57.56 143 THR B N 1
ATOM 2253 C CA . THR B 1 143 ? -4.242 25 31.031 1 57.56 143 THR B CA 1
ATOM 2254 C C . THR B 1 143 ? -4.938 26.344 30.969 1 57.56 143 THR B C 1
ATOM 2256 O O . THR B 1 143 ? -5.453 26.734 29.922 1 57.56 143 THR B O 1
#